Protein AF-A0A2K3PL67-F1 (afdb_monomer_lite)

Organism: Trifolium pratense (NCBI:txid57577)

Sequence (201 aa):
MATSLEGFASASLQSGDDPNEDMDPSTDSEDESLSQPNTSEQIKALLADTERVKLTKKLSEANQQNRFLKRQLYIKEDALLKFKSELAVMELEIQALARLAEEIAKSGIPNGSRKINGKYIHTHLVARLKAVHEQLTEQIKDVDVAQSKEVSVFWAGMAESVQVMGSFDGWSQGEHLSPEYTGSYTRFSTTLMLRPGRYNF

Structure (mmCIF, N/CA/C/O backbone):
data_AF-A0A2K3PL67-F1
#
_entry.id   AF-A0A2K3PL67-F1
#
loop_
_atom_site.group_PDB
_atom_site.id
_atom_site.type_symbol
_atom_site.label_atom_id
_atom_site.label_alt_id
_atom_site.label_comp_id
_atom_site.label_asym_id
_atom_site.label_entity_id
_atom_site.label_seq_id
_atom_site.pdbx_PDB_ins_code
_atom_site.Cartn_x
_atom_site.Cartn_y
_atom_site.Cartn_z
_atom_site.occupancy
_atom_site.B_iso_or_equiv
_atom_site.auth_seq_id
_atom_site.auth_comp_id
_atom_site.auth_asym_id
_atom_site.auth_atom_id
_atom_site.pdbx_PDB_model_num
ATOM 1 N N . MET A 1 1 ? 46.751 29.450 20.662 1.00 38.31 1 MET A N 1
ATOM 2 C CA . MET A 1 1 ? 47.145 28.809 19.391 1.00 38.31 1 MET A CA 1
ATOM 3 C C . MET A 1 1 ? 45.930 28.785 18.481 1.00 38.31 1 MET A C 1
ATOM 5 O O . MET A 1 1 ? 45.090 27.914 18.639 1.00 38.31 1 MET A O 1
ATOM 9 N N . ALA A 1 2 ? 45.796 29.785 17.615 1.00 35.12 2 ALA A N 1
ATOM 10 C CA . ALA A 1 2 ? 44.831 29.802 16.519 1.00 35.12 2 ALA A CA 1
ATOM 11 C C . ALA A 1 2 ? 45.312 30.849 15.505 1.00 35.12 2 ALA A C 1
ATOM 13 O O . ALA A 1 2 ? 45.248 32.043 15.773 1.00 35.12 2 ALA A O 1
ATOM 14 N N . THR A 1 3 ? 45.848 30.383 14.385 1.00 32.69 3 THR A N 1
ATOM 15 C CA . THR A 1 3 ? 46.088 31.152 13.155 1.00 32.69 3 THR A CA 1
ATOM 16 C C . THR A 1 3 ? 45.843 30.154 12.032 1.00 32.69 3 THR A C 1
ATOM 18 O O . THR A 1 3 ? 46.404 29.058 12.072 1.00 32.69 3 THR A O 1
ATOM 21 N N . SER A 1 4 ? 44.887 30.389 11.139 1.00 38.09 4 SER A N 1
ATOM 22 C CA . SER A 1 4 ? 45.128 30.923 9.787 1.00 38.09 4 SER A CA 1
ATOM 23 C C . SER A 1 4 ? 43.891 30.555 8.937 1.00 38.09 4 SER A C 1
ATOM 25 O O . SER A 1 4 ? 43.227 29.580 9.274 1.00 38.09 4 SER A O 1
ATOM 27 N N . LEU A 1 5 ? 43.501 31.194 7.833 1.00 38.41 5 LEU A N 1
ATOM 28 C CA . LEU A 1 5 ? 44.138 32.169 6.947 1.00 38.41 5 LEU A CA 1
ATOM 29 C C . LEU A 1 5 ? 43.001 32.765 6.076 1.00 38.41 5 LEU A C 1
ATOM 31 O O . LEU A 1 5 ? 42.258 32.005 5.457 1.00 38.41 5 LEU A O 1
ATOM 35 N N . GLU A 1 6 ? 42.872 34.090 6.010 1.00 35.16 6 GLU A N 1
ATOM 36 C CA . GLU A 1 6 ? 42.216 34.807 4.903 1.00 35.16 6 GLU A CA 1
ATOM 37 C C . GLU A 1 6 ? 43.307 35.386 3.989 1.00 35.16 6 GLU A C 1
ATOM 39 O O . GLU A 1 6 ? 44.383 35.740 4.468 1.00 35.16 6 GLU A O 1
ATOM 44 N N . GLY A 1 7 ? 42.987 35.571 2.703 1.00 33.28 7 GLY A N 1
ATOM 45 C CA . GLY A 1 7 ? 43.492 36.731 1.957 1.00 33.28 7 GLY A CA 1
ATOM 46 C C . GLY A 1 7 ? 44.562 36.498 0.886 1.00 33.28 7 GLY A C 1
ATOM 47 O O . GLY A 1 7 ? 45.744 36.673 1.133 1.00 33.28 7 GLY A O 1
ATOM 48 N N . PHE A 1 8 ? 44.087 36.165 -0.317 1.00 35.81 8 PHE A N 1
ATOM 49 C CA . PHE A 1 8 ? 44.409 36.723 -1.643 1.00 35.81 8 PHE A CA 1
ATOM 50 C C . PHE A 1 8 ? 45.807 37.264 -2.044 1.00 35.81 8 PHE A C 1
ATOM 52 O O . PHE A 1 8 ? 46.366 38.169 -1.437 1.00 35.81 8 PHE A O 1
ATOM 59 N N . ALA A 1 9 ? 46.127 36.874 -3.290 1.00 36.44 9 ALA A N 1
ATOM 60 C CA . ALA A 1 9 ? 46.707 37.649 -4.401 1.00 36.44 9 ALA A CA 1
ATOM 61 C C . ALA A 1 9 ? 48.229 37.641 -4.619 1.00 36.44 9 ALA A C 1
ATOM 63 O O . ALA A 1 9 ? 49.001 38.064 -3.766 1.00 36.44 9 ALA A O 1
ATOM 64 N N . SER A 1 10 ? 48.605 37.244 -5.848 1.00 34.59 10 SER A N 1
ATOM 65 C CA . SER A 1 10 ? 49.722 37.695 -6.719 1.00 34.59 10 SER A CA 1
ATOM 66 C C . SER A 1 10 ? 50.052 36.546 -7.696 1.00 34.59 10 SER A C 1
ATOM 68 O O . SER A 1 10 ? 49.967 35.393 -7.301 1.00 34.59 10 SER A O 1
ATOM 70 N N . ALA A 1 11 ? 50.422 36.703 -8.965 1.00 37.69 11 ALA A N 1
ATOM 71 C CA . ALA A 1 11 ? 50.709 37.860 -9.798 1.00 37.69 11 ALA A CA 1
ATOM 72 C C . ALA A 1 11 ? 50.605 37.433 -11.278 1.00 37.69 11 ALA A C 1
ATOM 74 O O . ALA A 1 11 ? 50.824 36.272 -11.622 1.00 37.69 11 ALA A O 1
ATOM 75 N N . SER A 1 12 ? 50.289 38.403 -12.134 1.00 41.22 12 SER A N 1
ATOM 76 C CA . SER A 1 12 ? 50.382 38.323 -13.591 1.00 41.22 12 SER A CA 1
ATOM 77 C C . SER A 1 12 ? 51.842 38.504 -14.026 1.00 41.22 12 SER A C 1
ATOM 79 O O . SER A 1 12 ? 52.498 39.424 -13.539 1.00 41.22 12 SER A O 1
ATOM 81 N N . LEU A 1 13 ? 52.335 37.675 -14.950 1.00 37.38 13 LEU A N 1
ATOM 82 C CA . LEU A 1 13 ? 53.559 37.931 -15.717 1.00 37.38 13 LEU A CA 1
ATOM 83 C C . LEU A 1 13 ? 53.319 37.540 -17.181 1.00 37.38 13 LEU A C 1
ATOM 85 O O . LEU A 1 13 ? 53.331 36.365 -17.536 1.00 37.38 13 LEU A O 1
ATOM 89 N N . GLN A 1 14 ? 53.082 38.556 -18.011 1.00 41.19 14 GLN A N 1
ATOM 90 C CA . GLN A 1 14 ? 53.253 38.512 -19.462 1.00 41.19 14 GLN A CA 1
ATOM 91 C C . GLN A 1 14 ? 54.711 38.861 -19.796 1.00 41.19 14 GLN A C 1
ATOM 93 O O . GLN A 1 14 ? 55.258 39.811 -19.240 1.00 41.19 14 GLN A O 1
ATOM 98 N N . SER A 1 15 ? 55.320 38.101 -20.704 1.00 37.22 15 SER A N 1
ATOM 99 C CA . SER A 1 15 ? 56.564 38.421 -21.421 1.00 37.22 15 SER A CA 1
ATOM 100 C C . SER A 1 15 ? 56.660 37.440 -22.602 1.00 37.22 15 SER A C 1
ATOM 102 O O . SER A 1 15 ? 56.574 36.239 -22.365 1.00 37.22 15 SER A O 1
ATOM 104 N N . GLY A 1 16 ? 56.758 37.832 -23.871 1.00 33.59 16 GLY A N 1
ATOM 105 C CA . GLY A 1 16 ? 56.822 39.162 -24.468 1.00 33.59 16 GLY A CA 1
ATOM 106 C C . GLY A 1 16 ? 56.599 39.097 -25.989 1.00 33.59 16 GLY A C 1
ATOM 107 O O . GLY A 1 16 ? 56.671 38.019 -26.576 1.00 33.59 16 GLY A O 1
ATOM 108 N N . ASP A 1 17 ? 56.322 40.260 -26.577 1.00 35.22 17 ASP A N 1
ATOM 109 C CA . ASP A 1 17 ? 56.647 40.610 -27.971 1.00 35.22 17 ASP A CA 1
ATOM 110 C C . ASP A 1 17 ? 58.121 41.080 -27.989 1.00 35.22 17 ASP A C 1
ATOM 112 O O . ASP A 1 17 ? 58.632 41.516 -26.953 1.00 35.22 17 ASP A O 1
ATOM 116 N N . ASP A 1 18 ? 58.914 40.975 -29.061 1.00 44.75 18 ASP A N 1
ATOM 117 C CA . ASP A 1 18 ? 58.776 41.706 -30.338 1.00 44.75 18 ASP A CA 1
ATOM 118 C C . ASP A 1 18 ? 59.902 41.241 -31.342 1.00 44.75 18 ASP A C 1
ATOM 120 O O . ASP A 1 18 ? 60.639 40.312 -30.996 1.00 44.75 18 ASP A O 1
ATOM 124 N N . PRO A 1 19 ? 60.112 41.811 -32.559 1.00 52.84 19 PRO A N 1
ATOM 125 C CA . PRO A 1 19 ? 59.867 41.141 -33.848 1.00 52.84 19 PRO A CA 1
ATOM 126 C C . PRO A 1 19 ? 61.082 41.161 -34.831 1.00 52.84 19 PRO A C 1
ATOM 128 O O . PRO A 1 19 ? 62.199 41.488 -34.433 1.00 52.84 19 PRO A O 1
ATOM 131 N N . ASN A 1 20 ? 60.808 40.881 -36.121 1.00 38.28 20 ASN A N 1
ATOM 132 C CA . ASN A 1 20 ? 61.596 41.079 -37.369 1.00 38.28 20 ASN A CA 1
ATOM 133 C C . ASN A 1 20 ? 62.131 39.783 -38.004 1.00 38.28 20 ASN A C 1
ATOM 135 O O . ASN A 1 20 ? 62.957 39.088 -37.424 1.00 38.28 20 ASN A O 1
ATOM 139 N N . GLU A 1 21 ? 61.501 39.296 -39.078 1.00 38.88 21 GLU A N 1
ATOM 140 C CA . GLU A 1 21 ? 61.546 39.741 -40.495 1.00 38.88 21 GLU A CA 1
ATOM 141 C C . GLU A 1 21 ? 62.642 38.988 -41.255 1.00 38.88 21 GLU A C 1
ATOM 143 O O . GLU A 1 21 ? 63.817 39.270 -41.080 1.00 38.88 21 GLU A O 1
ATOM 148 N N . ASP A 1 22 ? 62.222 38.064 -42.121 1.00 39.34 22 ASP A N 1
ATOM 149 C CA . ASP A 1 22 ? 62.834 37.864 -43.435 1.00 39.34 22 ASP A CA 1
ATOM 150 C C . ASP A 1 22 ? 61.748 37.338 -44.390 1.00 39.34 22 ASP A C 1
ATOM 152 O O . ASP A 1 22 ? 61.212 36.237 -44.247 1.00 39.34 22 ASP A O 1
ATOM 156 N N . MET A 1 23 ? 61.376 38.210 -45.326 1.00 43.72 23 MET A N 1
ATOM 157 C CA . MET A 1 23 ? 60.569 37.946 -46.514 1.00 43.72 23 MET A CA 1
ATOM 158 C C . MET A 1 23 ? 61.413 37.196 -47.551 1.00 43.72 23 MET A C 1
ATOM 160 O O . MET A 1 23 ? 62.505 37.654 -47.869 1.00 43.72 23 MET A O 1
ATOM 164 N N . ASP A 1 24 ? 60.860 36.158 -48.181 1.00 41.69 24 ASP A N 1
ATOM 165 C CA . ASP A 1 24 ? 60.797 36.151 -49.648 1.00 41.69 24 ASP A CA 1
ATOM 166 C C . ASP A 1 24 ? 59.656 35.239 -50.159 1.00 41.69 24 ASP A C 1
ATOM 168 O O . ASP A 1 24 ? 59.329 34.233 -49.520 1.00 41.69 24 ASP A O 1
ATOM 172 N N . PRO A 1 25 ? 59.001 35.604 -51.278 1.00 47.75 25 PRO A N 1
ATOM 173 C CA . PRO A 1 25 ? 57.687 35.130 -51.670 1.00 47.75 25 PRO A CA 1
ATOM 174 C C . PRO A 1 25 ? 57.773 33.951 -52.642 1.00 47.75 25 PRO A C 1
ATOM 176 O O . PRO A 1 25 ? 58.505 33.962 -53.628 1.00 47.75 25 PRO A O 1
ATOM 179 N N . SER A 1 26 ? 56.929 32.950 -52.434 1.00 44.06 26 SER A N 1
ATOM 180 C CA . SER A 1 26 ? 56.427 32.126 -53.536 1.00 44.06 26 SER A CA 1
ATOM 181 C C . SER A 1 26 ? 54.978 31.778 -53.241 1.00 44.06 26 SER A C 1
ATOM 183 O O . SER A 1 26 ? 54.651 30.902 -52.448 1.00 44.06 26 SER A O 1
ATOM 185 N N . THR A 1 27 ? 54.121 32.581 -53.854 1.00 43.62 27 THR A N 1
ATOM 186 C CA . THR A 1 27 ? 52.708 32.332 -54.094 1.00 43.62 27 THR A CA 1
ATOM 187 C C . THR A 1 27 ? 52.492 31.002 -54.823 1.00 43.62 27 THR A C 1
ATOM 189 O O . THR A 1 27 ? 53.328 30.572 -55.617 1.00 43.62 27 THR A O 1
ATOM 192 N N . ASP A 1 28 ? 51.312 30.436 -54.569 1.00 42.62 28 ASP A N 1
ATOM 193 C CA . ASP A 1 28 ? 50.651 29.303 -55.228 1.00 42.62 28 ASP A CA 1
ATOM 194 C C . ASP A 1 28 ? 51.086 27.886 -54.832 1.00 42.62 28 ASP A C 1
ATOM 196 O O . ASP A 1 28 ? 51.762 27.168 -55.565 1.00 42.62 28 ASP A O 1
ATOM 200 N N . SER A 1 29 ? 50.556 27.429 -53.695 1.00 41.97 29 SER A N 1
ATOM 201 C CA . SER A 1 29 ? 49.899 26.112 -53.593 1.00 41.97 29 SER A CA 1
ATOM 202 C C . SER A 1 29 ? 48.949 26.093 -52.390 1.00 41.97 29 SER A C 1
ATOM 204 O O . SER A 1 29 ? 49.030 25.243 -51.506 1.00 41.97 29 SER A O 1
ATOM 206 N N . GLU A 1 30 ? 48.050 27.075 -52.342 1.00 47.34 30 GLU A N 1
ATOM 207 C CA . GLU A 1 30 ? 46.762 26.887 -51.679 1.00 47.34 30 GLU A CA 1
ATOM 208 C C . GLU A 1 30 ? 45.847 26.160 -52.685 1.00 47.34 30 GLU A C 1
ATOM 210 O O . GLU A 1 30 ? 45.868 26.465 -53.874 1.00 47.34 30 GLU A O 1
ATOM 215 N N . ASP A 1 31 ? 45.075 25.185 -52.202 1.00 41.41 31 ASP A N 1
ATOM 216 C CA . ASP A 1 31 ? 43.954 24.530 -52.902 1.00 41.41 31 ASP A CA 1
ATOM 217 C C . ASP A 1 31 ? 44.207 23.395 -53.918 1.00 41.41 31 ASP A C 1
ATOM 219 O O . ASP A 1 31 ? 43.548 23.321 -54.952 1.00 41.41 31 ASP A O 1
ATOM 223 N N . GLU A 1 32 ? 45.006 22.377 -53.570 1.00 43.78 32 GLU A N 1
ATOM 224 C CA . GLU A 1 32 ? 44.933 21.072 -54.269 1.00 43.78 32 GLU A CA 1
ATOM 225 C C . GLU A 1 32 ? 44.723 19.866 -53.333 1.00 43.78 32 GLU A C 1
ATOM 227 O O . GLU A 1 32 ? 45.329 18.806 -53.470 1.00 43.78 32 GLU A O 1
ATOM 232 N N . SER A 1 33 ? 43.816 19.997 -52.357 1.00 42.12 33 SER A N 1
ATOM 233 C CA . SER A 1 33 ? 43.261 18.821 -51.653 1.00 42.12 33 SER A CA 1
ATOM 234 C C . SER A 1 33 ? 41.747 18.865 -51.431 1.00 42.12 33 SER A C 1
ATOM 236 O O . SER A 1 33 ? 41.202 18.091 -50.643 1.00 42.12 33 SER A O 1
ATOM 238 N N . LEU A 1 34 ? 41.027 19.728 -52.152 1.00 48.38 34 LEU A N 1
ATOM 239 C CA . LEU A 1 34 ? 39.571 19.695 -52.135 1.00 48.38 34 LEU A CA 1
ATOM 240 C C . LEU A 1 34 ? 39.042 18.751 -53.224 1.00 48.38 34 LEU A C 1
ATOM 242 O O . LEU A 1 34 ? 39.008 19.079 -54.405 1.00 48.38 34 LEU A O 1
ATOM 246 N N . SER A 1 35 ? 38.484 17.632 -52.751 1.00 57.44 35 SER A N 1
ATOM 247 C CA . SER A 1 35 ? 37.393 16.869 -53.385 1.00 57.44 35 SER A CA 1
ATOM 248 C C . SER A 1 35 ? 37.773 15.694 -54.300 1.00 57.44 35 SER A C 1
ATOM 250 O O . SER A 1 35 ? 37.281 15.595 -55.424 1.00 57.44 35 SER A O 1
ATOM 252 N N . GLN A 1 36 ? 38.517 14.698 -53.799 1.00 57.31 36 GLN A N 1
ATOM 253 C CA . GLN A 1 36 ? 38.234 13.338 -54.283 1.00 57.31 36 GLN A CA 1
ATOM 254 C C . GLN A 1 36 ? 36.801 12.978 -53.851 1.00 57.31 36 GLN A C 1
ATOM 256 O O . GLN A 1 36 ? 36.477 13.127 -52.670 1.00 57.31 36 GLN A O 1
ATOM 261 N N . PRO A 1 37 ? 35.913 12.542 -54.764 1.00 59.62 37 PRO A N 1
ATOM 262 C CA . PRO A 1 37 ? 34.582 12.105 -54.374 1.00 59.62 37 PRO A CA 1
ATOM 263 C C . PRO A 1 37 ? 34.739 10.919 -53.424 1.00 59.62 37 PRO A C 1
ATOM 265 O O . PRO A 1 37 ? 35.324 9.902 -53.803 1.00 59.62 37 PRO A O 1
ATOM 268 N N . ASN A 1 38 ? 34.246 11.071 -52.190 1.00 64.31 38 ASN A N 1
ATOM 269 C CA . ASN A 1 38 ? 34.249 10.004 -51.192 1.00 64.31 38 ASN A CA 1
ATOM 270 C C . ASN A 1 38 ? 33.790 8.706 -51.858 1.00 64.31 38 ASN A C 1
ATOM 272 O O . ASN A 1 38 ? 32.728 8.666 -52.494 1.00 64.31 38 ASN A O 1
ATOM 276 N N . THR A 1 39 ? 34.590 7.648 -51.738 1.00 82.94 39 THR A N 1
ATOM 277 C CA . THR A 1 39 ? 34.221 6.361 -52.326 1.00 82.94 39 THR A CA 1
ATOM 278 C C . THR A 1 39 ? 32.896 5.899 -51.712 1.00 82.94 39 THR A C 1
ATOM 280 O O . THR A 1 39 ? 32.579 6.213 -50.562 1.00 82.94 39 THR A O 1
ATOM 283 N N . SER A 1 40 ? 32.079 5.155 -52.465 1.00 84.38 40 SER A N 1
ATOM 284 C CA . SER A 1 40 ? 30.765 4.685 -51.982 1.00 84.38 40 SER A CA 1
ATOM 285 C C . SER A 1 40 ? 30.852 3.985 -50.614 1.00 84.38 40 SER A C 1
ATOM 287 O O . SER A 1 40 ? 29.937 4.091 -49.797 1.00 84.38 40 SER A O 1
ATOM 289 N N . GLU A 1 41 ? 31.974 3.317 -50.339 1.00 86.44 41 GLU A N 1
ATOM 290 C CA . GLU A 1 41 ? 32.280 2.674 -49.060 1.00 86.44 41 GLU A CA 1
ATOM 291 C C . GLU A 1 41 ? 32.481 3.678 -47.915 1.00 86.44 41 GLU A C 1
ATOM 293 O O . GLU A 1 41 ? 31.910 3.483 -46.842 1.00 86.44 41 GLU A O 1
ATOM 298 N N . GLN A 1 42 ? 33.198 4.785 -48.141 1.00 88.06 42 GLN A N 1
ATOM 299 C CA . GLN A 1 42 ? 33.362 5.858 -47.151 1.00 88.06 42 GLN A CA 1
ATOM 300 C C . GLN A 1 42 ? 32.024 6.526 -46.812 1.00 88.06 42 GLN A C 1
ATOM 302 O O . GLN A 1 42 ? 31.736 6.779 -45.643 1.00 88.06 42 GLN A O 1
ATOM 307 N N . ILE A 1 43 ? 31.159 6.753 -47.808 1.00 85.94 43 ILE A N 1
ATOM 308 C CA . ILE A 1 43 ? 29.821 7.328 -47.578 1.00 85.94 43 ILE A CA 1
ATOM 309 C C . ILE A 1 43 ? 28.958 6.378 -46.735 1.00 85.94 43 ILE A C 1
A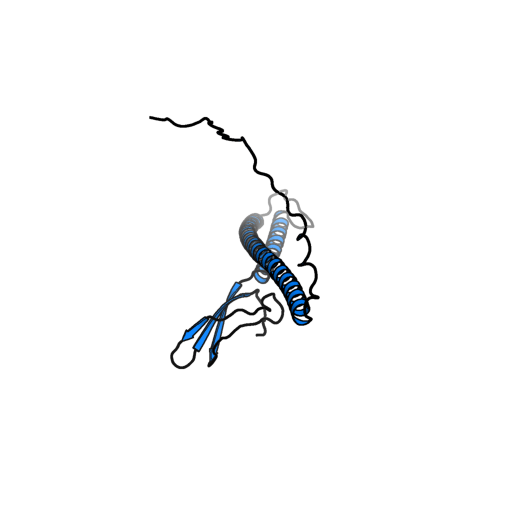TOM 311 O O . ILE A 1 43 ? 28.303 6.812 -45.786 1.00 85.94 43 ILE A O 1
ATOM 315 N N . LYS A 1 44 ? 28.976 5.072 -47.037 1.00 89.69 44 LYS A N 1
ATOM 316 C CA . LYS A 1 44 ? 28.264 4.058 -46.240 1.00 89.69 44 LYS A CA 1
ATOM 317 C C . LYS A 1 44 ? 28.790 3.984 -44.805 1.00 89.69 44 LYS A C 1
ATOM 319 O O . LYS A 1 44 ? 27.984 3.866 -43.885 1.00 89.69 44 LYS A O 1
ATOM 324 N N . ALA A 1 45 ? 30.104 4.090 -44.610 1.00 90.81 45 ALA A N 1
ATOM 325 C CA . ALA A 1 45 ? 30.709 4.123 -43.281 1.00 90.81 45 ALA A CA 1
ATOM 326 C C . ALA A 1 45 ? 30.239 5.345 -42.471 1.00 90.81 45 ALA A C 1
ATOM 328 O O . ALA A 1 45 ? 29.761 5.179 -41.351 1.00 90.81 45 ALA A O 1
ATOM 329 N N . LEU A 1 46 ? 30.253 6.546 -43.062 1.00 89.56 46 LEU A N 1
ATOM 330 C CA . LEU A 1 46 ? 29.781 7.773 -42.403 1.00 89.56 46 LEU A CA 1
ATOM 331 C C . LEU A 1 46 ? 28.288 7.719 -42.035 1.00 89.56 46 LEU A C 1
ATOM 333 O O . LEU A 1 46 ? 27.887 8.196 -40.969 1.00 89.56 46 LEU A O 1
ATOM 337 N N . LEU A 1 47 ? 27.452 7.121 -42.891 1.00 90.81 47 LEU A N 1
ATOM 338 C CA . LEU A 1 47 ? 26.034 6.898 -42.591 1.00 90.81 47 LEU A CA 1
ATOM 339 C C . LEU A 1 47 ? 25.856 5.925 -41.420 1.00 90.81 47 LEU A C 1
ATOM 341 O O . LEU A 1 47 ? 25.122 6.238 -40.481 1.00 90.81 47 LEU A O 1
ATOM 345 N N . ALA A 1 48 ? 26.570 4.797 -41.434 1.00 92.88 48 ALA A N 1
ATOM 346 C CA . ALA A 1 48 ? 26.540 3.825 -40.345 1.00 92.88 48 ALA A CA 1
ATOM 347 C C . ALA A 1 48 ? 27.023 4.438 -39.021 1.00 92.88 48 ALA A C 1
ATOM 349 O O . ALA A 1 48 ? 26.423 4.196 -37.974 1.00 92.88 48 ALA A O 1
ATOM 350 N N . ASP A 1 49 ? 28.056 5.280 -39.050 1.00 93.81 49 ASP A N 1
ATOM 351 C CA . ASP A 1 49 ? 28.546 5.975 -37.858 1.00 93.81 49 ASP A CA 1
ATOM 352 C C . ASP A 1 49 ? 27.541 7.012 -37.349 1.00 93.81 49 ASP A C 1
ATOM 354 O O . ASP A 1 49 ? 27.285 7.092 -36.146 1.00 93.81 49 ASP A O 1
ATOM 358 N N . THR A 1 50 ? 26.871 7.734 -38.250 1.00 93.25 50 THR A N 1
ATOM 359 C CA . THR A 1 50 ? 25.782 8.651 -37.881 1.00 93.25 50 THR A CA 1
ATOM 360 C C . THR A 1 50 ? 24.622 7.904 -37.212 1.00 93.25 50 THR A C 1
ATOM 362 O O . THR A 1 50 ? 24.058 8.372 -36.217 1.00 93.25 50 THR A O 1
ATOM 365 N N . GLU A 1 51 ? 24.253 6.733 -37.731 1.00 94.75 51 GLU A N 1
ATOM 366 C CA . GLU A 1 51 ? 23.231 5.872 -37.132 1.00 94.75 51 GLU A CA 1
ATOM 367 C C . GLU A 1 51 ? 23.671 5.320 -35.774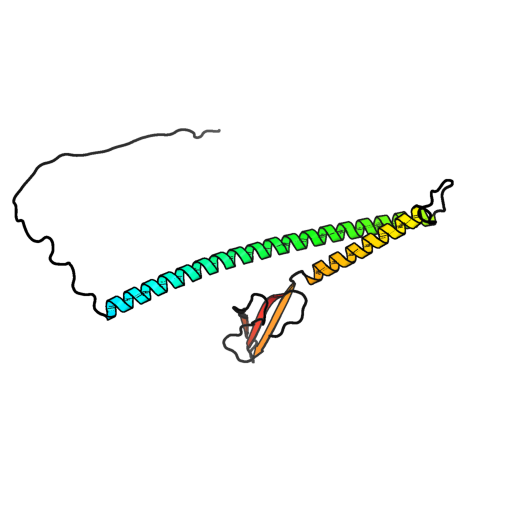 1.00 94.75 51 GLU A C 1
ATOM 369 O O . GLU A 1 51 ? 22.908 5.410 -34.808 1.00 94.75 51 GLU A O 1
ATOM 374 N N . ARG A 1 52 ? 24.914 4.839 -35.655 1.00 94.81 52 ARG A N 1
ATOM 375 C CA . ARG A 1 52 ? 25.495 4.387 -34.381 1.00 94.81 52 ARG A CA 1
ATOM 376 C C . ARG A 1 52 ? 25.458 5.487 -33.329 1.00 94.81 52 ARG A C 1
ATOM 378 O O . ARG A 1 52 ? 24.998 5.233 -32.222 1.00 94.81 52 ARG A O 1
ATOM 385 N N . VAL A 1 53 ? 25.861 6.714 -33.661 1.00 95.25 53 VAL A N 1
ATOM 386 C CA . VAL A 1 53 ? 25.819 7.852 -32.726 1.00 95.25 53 VAL A CA 1
ATOM 387 C C . VAL A 1 53 ? 24.387 8.133 -32.261 1.00 95.25 53 VAL A C 1
ATOM 389 O O . VAL A 1 53 ? 24.154 8.320 -31.064 1.00 95.25 53 VAL A O 1
ATOM 392 N N . LYS A 1 54 ? 23.405 8.108 -33.173 1.00 95.06 54 LYS A N 1
ATOM 393 C CA . LYS A 1 54 ? 21.983 8.272 -32.819 1.00 95.06 54 LYS A CA 1
ATOM 394 C C . LYS A 1 54 ? 21.499 7.169 -31.877 1.00 95.06 54 LYS A C 1
ATOM 396 O O . LYS A 1 54 ? 20.798 7.467 -30.911 1.00 95.06 54 LYS A O 1
ATOM 401 N N . LEU A 1 55 ? 21.856 5.914 -32.146 1.00 94.38 55 LEU A N 1
ATOM 402 C CA . LEU A 1 55 ? 21.483 4.777 -31.302 1.00 94.38 55 LEU A CA 1
ATOM 403 C C . LEU A 1 55 ? 22.146 4.858 -29.926 1.00 94.38 55 LEU A C 1
ATOM 405 O O . LEU A 1 55 ? 21.457 4.705 -28.921 1.00 94.38 55 LEU A O 1
ATOM 409 N N . THR A 1 56 ? 23.435 5.186 -29.863 1.00 93.44 56 THR A N 1
ATOM 410 C CA . THR A 1 56 ? 24.165 5.381 -28.603 1.00 93.44 56 THR A CA 1
ATOM 411 C C . THR A 1 56 ? 23.547 6.497 -27.768 1.00 93.44 56 THR A C 1
ATOM 413 O O . THR A 1 56 ? 23.382 6.336 -26.560 1.00 93.44 56 THR A O 1
ATOM 416 N N . LYS A 1 57 ? 23.134 7.602 -28.403 1.00 95.62 57 LYS A N 1
ATOM 417 C CA . LYS A 1 57 ? 22.426 8.695 -27.725 1.00 95.62 57 LYS A CA 1
ATOM 418 C C . LYS A 1 57 ? 21.068 8.247 -27.175 1.00 95.62 57 LYS A C 1
ATOM 420 O O . LYS A 1 57 ? 20.767 8.497 -26.015 1.00 95.62 57 LYS A O 1
ATOM 425 N N . LYS A 1 58 ? 20.264 7.534 -27.968 1.00 95.88 58 LYS A N 1
ATOM 426 C CA . LYS A 1 58 ? 18.978 6.993 -27.490 1.00 95.88 58 LYS A CA 1
ATOM 427 C C . LYS A 1 58 ? 19.167 5.999 -26.344 1.00 95.88 58 LYS A C 1
ATOM 429 O O . LYS A 1 58 ? 18.394 6.007 -25.391 1.00 95.88 58 LYS A O 1
ATOM 434 N N . LEU A 1 59 ? 20.196 5.159 -26.422 1.00 93.50 59 LEU A N 1
ATOM 435 C CA . LEU A 1 59 ? 20.526 4.193 -25.381 1.00 93.50 59 LEU A CA 1
ATOM 436 C C . LEU A 1 59 ? 20.950 4.893 -24.084 1.00 93.50 59 LEU A C 1
ATOM 438 O O . LEU A 1 59 ? 20.510 4.496 -23.007 1.00 93.50 59 LEU A O 1
ATOM 442 N N . SER A 1 60 ? 21.771 5.944 -24.167 1.00 92.06 60 SER A N 1
ATOM 443 C CA . SER A 1 60 ? 22.193 6.701 -22.985 1.00 92.06 60 SER A CA 1
ATOM 444 C C . SER A 1 60 ? 21.029 7.461 -22.343 1.00 92.06 60 SER A C 1
ATOM 446 O O . SER A 1 60 ? 20.878 7.403 -21.121 1.00 92.06 60 SER A O 1
ATOM 448 N N . GLU A 1 61 ? 20.158 8.079 -23.144 1.00 95.25 61 GLU A N 1
ATOM 449 C CA . GLU A 1 61 ? 18.927 8.731 -22.679 1.00 95.25 61 GLU A CA 1
ATOM 450 C C . GLU A 1 61 ? 17.987 7.729 -21.988 1.00 95.25 61 GLU A C 1
ATOM 452 O O . GLU A 1 61 ? 17.551 7.964 -20.858 1.00 95.25 61 GLU A O 1
ATOM 457 N N . ALA A 1 62 ? 17.736 6.572 -22.610 1.00 92.00 62 ALA A N 1
ATOM 458 C CA . ALA A 1 62 ? 16.913 5.512 -22.027 1.00 92.00 62 ALA A CA 1
ATOM 459 C C . ALA A 1 62 ? 17.515 4.966 -20.719 1.00 92.00 62 ALA A C 1
ATOM 461 O O . ALA A 1 62 ? 16.802 4.769 -19.734 1.00 92.00 62 ALA A O 1
ATOM 462 N N . ASN A 1 63 ? 18.835 4.776 -20.658 1.00 90.44 63 ASN A N 1
ATOM 463 C CA . ASN A 1 63 ? 19.521 4.330 -19.444 1.00 90.44 63 ASN A CA 1
ATOM 464 C C . ASN A 1 63 ? 19.453 5.370 -18.317 1.00 90.44 63 ASN A C 1
ATOM 466 O O . ASN A 1 63 ? 19.260 5.007 -17.151 1.00 90.44 63 ASN A O 1
ATOM 470 N N . GLN A 1 64 ? 19.566 6.661 -18.642 1.00 92.94 64 GLN A N 1
ATOM 471 C CA . GLN A 1 64 ? 19.397 7.742 -17.672 1.00 92.94 64 GLN A CA 1
ATOM 472 C C . GLN A 1 64 ? 17.970 7.762 -17.111 1.00 92.94 64 GLN A C 1
ATOM 474 O O . GLN A 1 64 ? 17.797 7.845 -15.890 1.00 92.94 64 GLN A O 1
ATOM 479 N N . GLN A 1 65 ? 16.963 7.634 -17.979 1.00 92.44 65 GLN A N 1
ATOM 480 C CA . GLN A 1 65 ? 15.559 7.544 -17.574 1.00 92.44 65 GLN A CA 1
ATOM 481 C C . GLN A 1 65 ? 15.307 6.313 -16.698 1.00 92.44 65 GLN A C 1
ATOM 483 O O . GLN A 1 65 ? 14.740 6.449 -15.616 1.00 92.44 65 GLN A O 1
ATOM 488 N N . ASN A 1 66 ? 15.811 5.138 -17.082 1.00 88.00 66 ASN A N 1
ATOM 489 C CA . ASN A 1 66 ? 15.713 3.920 -16.274 1.00 88.00 66 ASN A CA 1
ATOM 490 C C . ASN A 1 66 ? 16.324 4.106 -14.882 1.00 88.00 66 ASN A C 1
ATOM 492 O O . ASN A 1 66 ? 15.716 3.739 -13.877 1.00 88.00 66 ASN A O 1
ATOM 496 N N . ARG A 1 67 ? 17.510 4.720 -14.792 1.00 89.31 67 ARG A N 1
ATOM 497 C CA . ARG A 1 67 ? 18.153 4.996 -13.500 1.00 89.31 67 ARG A CA 1
ATOM 498 C C . ARG A 1 67 ? 17.326 5.959 -12.649 1.00 89.31 67 ARG A C 1
ATOM 500 O O . ARG A 1 67 ? 17.239 5.774 -11.436 1.00 89.31 67 ARG A O 1
ATOM 507 N N . PHE A 1 68 ? 16.733 6.978 -13.264 1.00 92.88 68 PHE A N 1
ATOM 508 C CA . PHE A 1 68 ? 15.852 7.915 -12.574 1.00 92.88 68 PHE A CA 1
ATOM 509 C C . PHE A 1 68 ? 14.586 7.223 -12.053 1.00 92.88 68 PHE A C 1
ATOM 511 O O . PHE A 1 68 ? 14.274 7.352 -10.870 1.00 92.88 68 PHE A O 1
ATOM 518 N N . LEU A 1 69 ? 13.905 6.440 -12.892 1.00 91.06 69 LEU A N 1
ATOM 519 C CA . LEU A 1 69 ? 12.689 5.714 -12.520 1.00 91.06 69 LEU A CA 1
ATOM 520 C C . LEU A 1 69 ? 12.948 4.690 -11.411 1.00 91.06 69 LEU A C 1
ATOM 522 O O . LEU A 1 69 ? 12.184 4.642 -10.452 1.00 91.06 69 LEU A O 1
ATOM 526 N N . LYS A 1 70 ? 14.061 3.946 -11.469 1.00 87.38 70 LYS A N 1
ATOM 527 C CA . LYS A 1 70 ? 14.463 3.019 -10.395 1.00 87.38 70 LYS A CA 1
ATOM 528 C C . LYS A 1 70 ? 14.641 3.732 -9.051 1.00 87.38 70 LYS A C 1
ATOM 530 O O . LYS A 1 70 ? 14.176 3.242 -8.027 1.00 87.38 70 LYS A O 1
ATOM 535 N N . ARG A 1 71 ? 15.268 4.915 -9.047 1.00 91.25 71 ARG A N 1
ATOM 536 C CA . ARG A 1 71 ? 15.401 5.732 -7.827 1.00 91.25 71 ARG A CA 1
ATOM 537 C C . ARG A 1 71 ? 14.048 6.226 -7.323 1.00 91.25 71 ARG A C 1
ATOM 539 O O . ARG A 1 71 ? 13.800 6.168 -6.126 1.00 91.25 71 ARG A O 1
ATOM 546 N N . GLN A 1 72 ? 13.183 6.704 -8.219 1.00 92.88 72 GLN A N 1
ATOM 547 C CA . GLN A 1 72 ? 11.836 7.147 -7.853 1.00 92.88 72 GLN A CA 1
ATOM 548 C C . GLN A 1 72 ? 11.019 6.007 -7.244 1.00 92.88 72 GLN A C 1
ATOM 550 O O . GLN A 1 72 ? 10.375 6.217 -6.223 1.00 92.88 72 GLN A O 1
ATOM 555 N N . LEU A 1 73 ? 11.092 4.803 -7.816 1.00 88.88 73 LEU A N 1
ATOM 556 C CA . LEU A 1 73 ? 10.427 3.617 -7.281 1.00 88.88 73 LEU A CA 1
ATOM 557 C C . LEU A 1 73 ? 10.879 3.341 -5.844 1.00 88.88 73 LEU A C 1
ATOM 559 O O . LEU A 1 73 ? 10.031 3.233 -4.967 1.00 88.88 73 LEU A O 1
ATOM 563 N N . TYR A 1 74 ? 12.190 3.334 -5.585 1.00 89.44 74 TYR A N 1
ATOM 564 C CA . TYR A 1 74 ? 12.723 3.114 -4.237 1.00 89.44 74 TYR A CA 1
ATOM 565 C C . TYR A 1 74 ? 12.223 4.159 -3.226 1.00 89.44 74 TYR A C 1
ATOM 567 O O . TYR A 1 74 ? 11.773 3.810 -2.140 1.00 89.44 74 TYR A O 1
ATOM 575 N N . ILE A 1 75 ? 12.236 5.443 -3.601 1.00 93.69 75 ILE A N 1
ATOM 576 C CA . ILE A 1 75 ? 11.734 6.532 -2.745 1.00 93.69 75 ILE A CA 1
ATOM 577 C C . ILE A 1 75 ? 10.239 6.351 -2.444 1.00 93.69 75 ILE A C 1
ATOM 579 O O . ILE A 1 75 ? 9.790 6.606 -1.328 1.00 93.69 75 ILE A O 1
ATOM 583 N N . LYS A 1 76 ? 9.449 5.941 -3.443 1.00 92.38 76 LYS A N 1
ATOM 584 C CA . LYS A 1 76 ? 8.008 5.722 -3.277 1.00 92.38 76 LYS A CA 1
ATOM 585 C C . LYS A 1 76 ? 7.709 4.500 -2.413 1.00 92.38 76 LYS A C 1
ATOM 587 O O . LYS A 1 76 ? 6.782 4.570 -1.613 1.00 92.38 76 LYS A O 1
ATOM 592 N N . GLU A 1 77 ? 8.494 3.436 -2.540 1.00 90.62 77 GLU A N 1
ATOM 593 C CA . GLU A 1 77 ? 8.350 2.228 -1.726 1.00 90.62 77 GLU A CA 1
ATOM 594 C C . GLU A 1 77 ? 8.687 2.498 -0.251 1.00 90.62 77 GLU A C 1
ATOM 596 O O . GLU A 1 77 ? 7.929 2.112 0.636 1.00 90.62 77 GLU A O 1
ATOM 601 N N . ASP A 1 78 ? 9.765 3.241 0.017 1.00 92.75 78 ASP A N 1
ATOM 602 C CA . ASP A 1 78 ? 10.132 3.664 1.376 1.00 92.75 78 ASP A CA 1
ATOM 603 C C . ASP A 1 78 ? 9.057 4.567 2.005 1.00 92.75 78 ASP A C 1
ATOM 605 O O . ASP A 1 78 ? 8.636 4.366 3.146 1.00 92.75 78 ASP A O 1
ATOM 609 N N . ALA A 1 79 ? 8.525 5.518 1.230 1.00 94.56 79 ALA A N 1
ATOM 610 C CA . ALA A 1 79 ? 7.414 6.348 1.683 1.00 94.56 79 ALA A CA 1
ATOM 611 C C . ALA A 1 79 ? 6.167 5.505 2.008 1.00 94.56 79 ALA A C 1
ATOM 613 O O . ALA A 1 79 ? 5.539 5.727 3.040 1.00 94.56 79 ALA A O 1
ATOM 614 N N . LEU A 1 80 ? 5.825 4.518 1.171 1.00 93.19 80 LEU A N 1
ATOM 615 C CA . LEU A 1 80 ? 4.705 3.597 1.402 1.00 93.19 80 LEU A CA 1
ATOM 616 C C . LEU A 1 80 ? 4.898 2.799 2.699 1.00 93.19 80 LEU A C 1
ATOM 618 O O . LEU A 1 80 ? 3.970 2.719 3.505 1.00 93.19 80 LEU A O 1
ATOM 622 N N . LEU A 1 81 ? 6.100 2.270 2.938 1.00 92.31 81 LEU A N 1
ATOM 623 C CA . LEU A 1 81 ? 6.450 1.577 4.182 1.00 92.31 81 LEU A CA 1
ATOM 624 C C . LEU A 1 81 ? 6.256 2.461 5.416 1.00 92.31 81 LEU A C 1
ATOM 626 O O . LEU A 1 81 ? 5.709 2.010 6.426 1.00 92.31 81 LEU A O 1
ATOM 630 N N . LYS A 1 82 ? 6.674 3.723 5.324 1.00 95.25 82 LYS A N 1
ATOM 631 C CA . LYS A 1 82 ? 6.515 4.696 6.402 1.00 95.25 82 LYS A CA 1
ATOM 632 C C . LYS A 1 82 ? 5.044 5.039 6.653 1.00 95.25 82 LYS A C 1
ATOM 634 O O . LYS A 1 82 ? 4.602 5.023 7.796 1.00 95.25 82 LYS A O 1
ATOM 639 N N . PHE A 1 83 ? 4.258 5.253 5.599 1.00 94.31 83 PHE A N 1
ATOM 640 C CA . PHE A 1 83 ? 2.816 5.469 5.743 1.00 94.31 83 PHE A CA 1
ATOM 641 C C . PHE A 1 83 ? 2.116 4.259 6.367 1.00 94.31 83 PHE A C 1
ATOM 643 O O . PHE A 1 83 ? 1.249 4.424 7.220 1.00 94.31 83 PHE A O 1
ATOM 650 N N . LYS A 1 84 ? 2.510 3.037 5.997 1.00 95.06 84 LYS A N 1
ATOM 651 C CA . LYS A 1 84 ? 1.963 1.811 6.588 1.00 95.06 84 LYS A CA 1
ATOM 652 C C . LYS A 1 84 ? 2.219 1.732 8.093 1.00 95.06 84 LYS A C 1
ATOM 654 O O . LYS A 1 84 ? 1.316 1.361 8.839 1.00 95.06 84 LYS A O 1
ATOM 659 N N . SER A 1 85 ? 3.433 2.056 8.541 1.00 95.44 85 SER A N 1
ATOM 660 C CA . SER A 1 85 ? 3.763 2.018 9.969 1.00 95.44 85 SER A CA 1
ATOM 661 C C . SER A 1 85 ? 3.017 3.101 10.751 1.00 95.44 85 SER A C 1
ATOM 663 O O . SER A 1 85 ? 2.492 2.812 11.823 1.00 95.44 85 SER A O 1
ATOM 665 N N . GLU A 1 86 ? 2.878 4.304 10.189 1.00 96.06 86 GLU A N 1
ATOM 666 C CA . GLU A 1 86 ? 2.063 5.382 10.765 1.00 96.06 86 GLU A CA 1
ATOM 667 C C . GLU A 1 86 ? 0.575 4.984 10.865 1.00 96.06 86 GLU A C 1
ATOM 669 O O . GLU A 1 86 ? -0.042 5.175 11.916 1.00 96.06 86 GLU A O 1
ATOM 674 N N . LEU A 1 87 ? 0.009 4.354 9.826 1.00 96.06 87 LEU A N 1
ATOM 675 C CA . LEU A 1 87 ? -1.361 3.819 9.854 1.00 96.06 87 LEU A CA 1
ATOM 676 C C . LEU A 1 87 ? -1.527 2.716 10.908 1.00 96.06 87 LEU A C 1
ATOM 678 O O . LEU A 1 87 ? -2.538 2.690 11.604 1.00 96.06 87 LEU A O 1
ATOM 682 N N . ALA A 1 88 ? -0.539 1.832 11.066 1.00 95.62 88 ALA A N 1
ATOM 683 C CA . ALA A 1 88 ? -0.576 0.779 12.080 1.00 95.62 88 ALA A CA 1
ATOM 684 C C . ALA A 1 88 ? -0.552 1.342 13.512 1.00 95.62 88 ALA A C 1
ATOM 686 O O . ALA A 1 88 ? -1.270 0.848 14.378 1.00 95.62 88 ALA A O 1
ATOM 687 N N . VAL A 1 89 ? 0.222 2.403 13.771 1.00 97.25 89 VAL A N 1
ATOM 688 C CA . VAL A 1 89 ? 0.201 3.094 15.074 1.00 97.25 89 VAL A CA 1
ATOM 689 C C . VAL A 1 89 ? -1.175 3.709 15.337 1.00 97.25 89 VAL A C 1
ATOM 691 O O . VAL A 1 89 ? -1.739 3.516 16.414 1.00 97.25 89 VAL A O 1
ATOM 694 N N . MET A 1 90 ? -1.750 4.387 14.340 1.00 96.56 90 MET A N 1
ATOM 695 C CA . MET A 1 90 ? -3.087 4.976 14.448 1.00 96.56 90 MET A CA 1
ATOM 696 C C . MET A 1 90 ? -4.174 3.915 14.693 1.00 96.56 90 MET A C 1
ATOM 698 O O . MET A 1 90 ? -5.122 4.165 15.438 1.00 96.56 90 MET A O 1
ATOM 702 N N . GLU A 1 91 ? -4.036 2.719 14.114 1.00 96.88 91 GLU A N 1
ATOM 703 C CA . GLU A 1 91 ? -4.964 1.599 14.318 1.00 96.88 91 GLU A CA 1
ATOM 704 C C . GLU A 1 91 ? -4.981 1.145 15.774 1.00 96.88 91 GLU A C 1
ATOM 706 O O . GLU A 1 91 ? -6.058 1.068 16.376 1.00 96.88 91 GLU A O 1
ATOM 711 N N . LEU A 1 92 ? -3.800 0.982 16.372 1.00 96.88 92 LEU A N 1
ATOM 712 C CA . LEU A 1 92 ? -3.661 0.609 17.776 1.00 96.88 92 LEU A CA 1
ATOM 713 C C . LEU A 1 92 ? -4.225 1.683 18.714 1.00 96.88 92 LEU A C 1
ATOM 715 O O . LEU A 1 92 ? -4.899 1.356 19.697 1.00 96.88 92 LEU A O 1
ATOM 719 N N . GLU A 1 93 ? -3.998 2.964 18.414 1.00 97.25 93 GLU A N 1
ATOM 720 C CA . GLU A 1 93 ? -4.561 4.074 19.191 1.00 97.25 93 GLU A CA 1
ATOM 721 C C . GLU A 1 93 ? -6.094 4.093 19.124 1.00 97.25 93 GLU A C 1
ATOM 723 O O . GLU A 1 93 ? -6.763 4.178 20.159 1.00 97.25 93 GLU A O 1
ATOM 728 N N . ILE A 1 94 ? -6.678 3.943 17.931 1.00 97.31 94 ILE A N 1
ATOM 729 C CA . ILE A 1 94 ? -8.137 3.877 17.757 1.00 97.31 94 ILE A CA 1
ATOM 730 C C . ILE A 1 94 ? -8.708 2.644 18.461 1.00 97.31 94 ILE A C 1
ATOM 732 O O . ILE A 1 94 ? -9.772 2.729 19.083 1.00 97.31 94 ILE A O 1
ATOM 736 N N . GLN A 1 95 ? -8.001 1.513 18.426 1.00 97.12 95 GLN A N 1
ATOM 737 C CA . GLN A 1 95 ? -8.389 0.308 19.151 1.00 97.12 95 GLN A CA 1
ATOM 738 C C . GLN A 1 95 ? -8.412 0.543 20.668 1.00 97.12 95 GLN A C 1
ATOM 740 O O . GLN A 1 95 ? -9.372 0.152 21.341 1.00 97.12 95 GLN A O 1
ATOM 745 N N . ALA A 1 96 ? -7.392 1.208 21.215 1.00 97.25 96 ALA A N 1
ATOM 746 C CA . ALA A 1 96 ? -7.330 1.562 22.630 1.00 97.25 96 ALA A CA 1
ATOM 747 C C . ALA A 1 96 ? -8.469 2.519 23.025 1.00 97.25 96 ALA A C 1
ATOM 749 O O . ALA A 1 96 ? -9.163 2.277 24.017 1.00 97.25 96 ALA A O 1
ATOM 750 N N . LEU A 1 97 ? -8.733 3.548 22.211 1.00 96.62 97 LEU A N 1
ATOM 751 C CA . LEU A 1 97 ? -9.852 4.474 22.416 1.00 96.62 97 LEU A CA 1
ATOM 752 C C . LEU A 1 97 ? -11.207 3.760 22.358 1.00 96.62 97 LEU A C 1
ATOM 754 O O . LEU A 1 97 ? -12.093 4.057 23.161 1.00 96.62 97 LEU A O 1
ATOM 758 N N . ALA A 1 98 ? -11.379 2.802 21.444 1.00 95.88 98 ALA A N 1
ATOM 759 C CA . ALA A 1 98 ? -12.600 2.010 21.347 1.00 95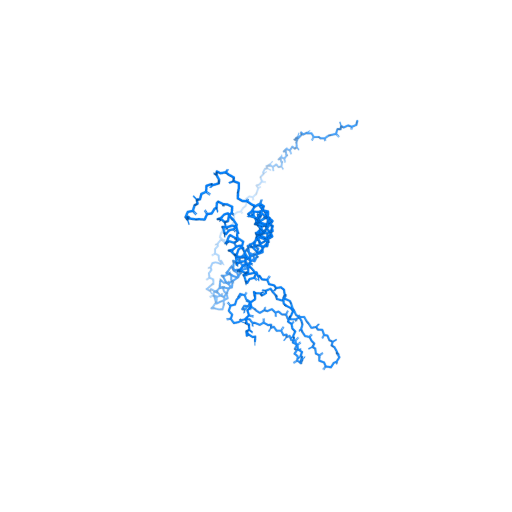.88 98 ALA A CA 1
ATOM 760 C C . ALA A 1 98 ? -12.830 1.173 22.615 1.00 95.88 98 ALA A C 1
ATOM 762 O O . ALA A 1 98 ? -13.953 1.141 23.120 1.00 95.88 98 ALA A O 1
ATOM 763 N N . ARG A 1 99 ? -11.776 0.548 23.162 1.00 95.50 99 ARG A N 1
ATOM 764 C CA . ARG A 1 99 ? -11.846 -0.210 24.427 1.00 95.50 99 ARG A CA 1
ATOM 765 C C . ARG A 1 99 ? -12.210 0.689 25.608 1.00 95.50 99 ARG A C 1
ATOM 767 O O . ARG A 1 99 ? -13.124 0.356 26.356 1.00 95.50 99 ARG A O 1
ATOM 774 N N . LEU A 1 100 ? -11.579 1.856 25.722 1.00 94.62 100 LEU A N 1
ATOM 775 C CA . LEU A 1 100 ? -11.895 2.829 26.771 1.00 94.62 100 LEU A CA 1
ATOM 776 C C . LEU A 1 100 ? -13.348 3.327 26.662 1.00 94.62 100 LEU A C 1
ATOM 778 O O . LEU A 1 100 ? -14.074 3.390 27.653 1.00 94.62 100 LEU A O 1
ATOM 782 N N . ALA A 1 101 ? -13.818 3.616 25.446 1.00 93.19 101 ALA A N 1
ATOM 783 C CA . ALA A 1 101 ? -15.208 3.996 25.211 1.00 93.19 101 ALA A CA 1
ATOM 784 C C . ALA A 1 101 ? -16.195 2.861 25.552 1.00 93.19 101 ALA A C 1
ATOM 786 O O . ALA A 1 101 ? -17.297 3.130 26.037 1.00 93.19 101 ALA A O 1
ATOM 787 N N . GLU A 1 102 ? -15.819 1.598 25.328 1.00 93.31 102 GLU A N 1
ATOM 788 C CA . GLU A 1 102 ? -16.621 0.443 25.739 1.00 93.31 102 GLU A CA 1
ATOM 789 C C . GLU A 1 102 ? -16.721 0.304 27.255 1.00 93.31 102 GLU A C 1
ATOM 791 O O . GLU A 1 102 ? -17.797 -0.013 27.761 1.00 93.31 102 GLU A O 1
ATOM 796 N N . GLU A 1 103 ? -15.630 0.523 27.981 1.00 92.94 103 GLU A N 1
ATOM 797 C CA . GLU A 1 103 ? -15.633 0.501 29.446 1.00 92.94 103 GLU A CA 1
ATOM 798 C C . GLU A 1 103 ? -16.552 1.587 30.005 1.00 92.94 103 GLU A C 1
ATOM 800 O O . GLU A 1 103 ? -17.413 1.299 30.840 1.00 92.94 103 GLU A O 1
ATOM 805 N N . ILE A 1 104 ? -16.470 2.804 29.456 1.00 89.19 104 ILE A N 1
ATOM 806 C CA . ILE A 1 104 ? -17.376 3.906 29.807 1.00 89.19 104 ILE A CA 1
ATOM 807 C C . ILE A 1 104 ? -18.829 3.512 29.519 1.00 89.19 104 ILE A C 1
ATOM 809 O O . ILE A 1 104 ? -19.700 3.704 30.365 1.00 89.19 104 ILE A O 1
ATOM 813 N N . ALA A 1 105 ? -19.101 2.902 28.363 1.00 88.25 105 ALA A N 1
ATOM 814 C CA . ALA A 1 105 ? -20.442 2.439 28.016 1.00 88.25 105 ALA A CA 1
ATOM 815 C C . ALA A 1 105 ? -20.976 1.348 28.966 1.00 88.25 105 ALA A C 1
ATOM 817 O O . ALA A 1 105 ? -22.185 1.272 29.186 1.00 88.25 105 ALA A O 1
ATOM 818 N N . LYS A 1 106 ? -20.093 0.510 29.523 1.00 88.62 106 LYS A N 1
ATOM 819 C CA . LYS A 1 106 ? -20.436 -0.565 30.470 1.00 88.62 106 LYS A CA 1
ATOM 820 C C . LYS A 1 106 ? -20.592 -0.066 31.910 1.00 88.62 106 LYS A C 1
ATOM 822 O O . LYS A 1 106 ? -21.356 -0.664 32.660 1.00 88.62 106 LYS A O 1
ATOM 827 N N . SER A 1 107 ? -19.937 1.033 32.287 1.00 84.75 107 SER A N 1
ATOM 828 C CA . SER A 1 107 ? -19.969 1.610 33.646 1.00 84.75 107 SER A CA 1
ATOM 829 C C . SER A 1 107 ? -21.310 2.239 34.079 1.00 84.75 107 SER A C 1
ATOM 831 O O . SER A 1 107 ? -21.411 2.799 35.168 1.00 84.75 107 SER A O 1
ATOM 833 N N . GLY A 1 108 ? -22.362 2.102 33.265 1.00 78.81 108 GLY A N 1
ATOM 834 C CA . GLY A 1 108 ? -23.689 2.673 33.499 1.00 78.81 108 GLY A CA 1
ATOM 835 C C . GLY A 1 108 ? -23.891 3.993 32.755 1.00 78.81 108 GLY A C 1
ATOM 836 O O . GLY A 1 108 ? -22.941 4.666 32.374 1.00 78.81 108 GLY A O 1
ATOM 837 N N . ILE A 1 109 ? -25.150 4.357 32.502 1.00 79.94 109 ILE A N 1
ATOM 838 C CA . ILE A 1 109 ? -25.506 5.578 31.767 1.00 79.94 109 ILE A CA 1
ATOM 839 C C . ILE A 1 109 ? -25.548 6.747 32.763 1.00 79.94 109 ILE A C 1
ATOM 841 O O . ILE A 1 109 ? -26.439 6.758 33.614 1.00 79.94 109 ILE A O 1
ATOM 845 N N . PRO A 1 110 ? -24.662 7.756 32.659 1.00 79.38 110 PRO A N 1
ATOM 846 C CA . PRO A 1 110 ? -24.721 8.921 33.536 1.00 79.38 110 PRO A CA 1
ATOM 847 C C . PRO A 1 110 ? -26.054 9.664 33.404 1.00 79.38 110 PRO A C 1
ATOM 849 O O . PRO A 1 110 ? -26.571 9.831 32.289 1.00 79.38 110 PRO A O 1
ATOM 852 N N . ASN A 1 111 ? -26.580 10.168 34.522 1.00 77.12 111 ASN A N 1
ATOM 853 C CA . ASN A 1 111 ? -27.773 11.017 34.538 1.00 77.12 111 ASN A CA 1
ATOM 854 C C . ASN A 1 111 ? -27.565 12.246 33.635 1.00 77.12 111 ASN A C 1
ATOM 856 O O . ASN A 1 111 ? -26.526 12.897 33.691 1.00 77.12 111 ASN A O 1
ATOM 860 N N . GLY A 1 112 ? -28.544 12.548 32.776 1.00 81.56 112 GLY A N 1
ATOM 861 C CA . GLY A 1 112 ? -28.437 13.628 31.784 1.00 81.56 112 GLY A CA 1
ATOM 862 C C . GLY A 1 112 ? -27.709 13.247 30.487 1.00 81.56 112 GLY A C 1
ATOM 863 O O . GLY A 1 112 ? -27.500 14.107 29.632 1.00 81.56 112 GLY A O 1
ATOM 864 N N . SER A 1 113 ? -27.350 11.971 30.294 1.00 82.69 113 SER A N 1
ATOM 865 C CA . SER A 1 113 ? -26.723 11.514 29.049 1.00 82.69 113 SER A CA 1
ATOM 866 C C . SER A 1 113 ? -27.585 11.787 27.820 1.00 82.69 113 SER A C 1
ATOM 868 O O . SER A 1 113 ? -28.707 11.292 27.683 1.00 82.69 113 SER A O 1
ATOM 870 N N . ARG A 1 114 ? -27.002 12.519 26.869 1.00 86.94 114 ARG A N 1
ATOM 871 C CA . ARG A 1 114 ? -27.614 12.815 25.574 1.00 86.94 114 ARG A CA 1
ATOM 872 C C . ARG A 1 114 ? -27.740 11.552 24.715 1.00 86.94 114 ARG A C 1
ATOM 874 O O . ARG A 1 114 ? -26.851 10.695 24.693 1.00 86.94 114 ARG A O 1
ATOM 881 N N . LYS A 1 115 ? -28.830 11.482 23.946 1.00 87.56 115 LYS A N 1
ATOM 882 C CA . LYS A 1 115 ? -29.022 10.500 22.873 1.00 87.56 115 LYS A CA 1
ATOM 883 C C . LYS A 1 115 ? -28.765 11.128 21.503 1.00 87.56 115 LYS A C 1
ATOM 885 O O . LYS A 1 115 ? -29.094 12.292 21.275 1.00 87.56 115 LYS A O 1
ATOM 890 N N . ILE A 1 116 ? -28.200 10.342 20.596 1.00 84.69 116 ILE A N 1
ATOM 891 C CA . ILE A 1 116 ? -27.992 10.661 19.181 1.00 84.69 116 ILE A CA 1
ATOM 892 C C . ILE A 1 116 ? -28.601 9.502 18.388 1.00 84.69 116 ILE A C 1
ATOM 894 O O . ILE A 1 116 ? -28.250 8.347 18.627 1.00 84.69 116 ILE A O 1
ATOM 898 N N . ASN A 1 117 ? -29.546 9.784 17.486 1.00 80.75 117 ASN A N 1
ATOM 899 C CA . ASN A 1 117 ? -30.274 8.767 16.708 1.00 80.75 117 ASN A CA 1
ATOM 900 C C . ASN A 1 117 ? -30.833 7.617 17.574 1.00 80.75 117 ASN A C 1
ATOM 902 O O . ASN A 1 117 ? -30.698 6.442 17.242 1.00 80.75 117 ASN A O 1
ATOM 906 N N . GLY A 1 118 ? -31.390 7.947 18.744 1.00 81.25 118 GLY A N 1
ATOM 907 C CA . GLY A 1 118 ? -31.956 6.971 19.683 1.00 81.25 118 GLY A CA 1
ATOM 908 C C . GLY A 1 118 ? -30.939 6.172 20.513 1.00 81.25 118 GLY A C 1
ATOM 909 O O . GLY A 1 118 ? -31.338 5.544 21.493 1.00 81.25 118 GLY A O 1
ATOM 910 N N . LYS A 1 119 ? -29.637 6.239 20.202 1.00 84.38 119 LYS A N 1
ATOM 911 C CA . LYS A 1 119 ? -28.558 5.592 20.970 1.00 84.38 119 LYS A CA 1
ATOM 912 C C . LYS A 1 119 ? -27.934 6.572 21.958 1.00 84.38 119 LYS A C 1
ATOM 914 O O . LYS A 1 119 ? -27.839 7.765 21.680 1.00 84.38 119 LYS A O 1
ATOM 919 N N . TYR A 1 120 ? -27.483 6.082 23.108 1.00 88.56 120 TYR A N 1
ATOM 920 C CA . TYR A 1 120 ? -26.708 6.912 24.025 1.00 88.56 120 TYR A CA 1
ATOM 921 C C . TYR A 1 120 ? -25.353 7.282 23.417 1.00 88.56 120 TYR A C 1
ATOM 923 O O . TYR A 1 120 ? -24.772 6.511 22.648 1.00 88.56 120 TYR A O 1
ATOM 931 N N . ILE A 1 121 ? -24.856 8.471 23.763 1.00 90.44 121 ILE A N 1
ATOM 932 C CA . ILE A 1 121 ? -23.637 9.039 23.175 1.00 90.44 121 ILE A CA 1
ATOM 933 C C . ILE A 1 121 ? -22.416 8.112 23.289 1.00 90.44 121 ILE A C 1
ATOM 935 O O . ILE A 1 121 ? -21.676 7.978 22.320 1.00 90.44 121 ILE A O 1
ATOM 939 N N . HIS A 1 122 ? -22.252 7.402 24.409 1.00 88.19 122 HIS A N 1
ATOM 940 C CA . HIS A 1 122 ? -21.153 6.452 24.615 1.00 88.19 122 HIS A CA 1
ATOM 941 C C . HIS A 1 122 ? -21.251 5.242 23.676 1.00 88.19 122 HIS A C 1
ATOM 943 O O . HIS A 1 122 ? -20.272 4.880 23.032 1.00 88.19 122 HIS A O 1
ATOM 949 N N . THR A 1 123 ? -22.441 4.657 23.502 1.00 89.69 123 THR A N 1
ATOM 950 C CA . THR A 1 123 ? -22.643 3.538 22.567 1.00 89.69 123 THR A CA 1
ATOM 951 C C . THR A 1 123 ? -22.434 3.982 21.122 1.00 89.69 123 THR A C 1
ATOM 953 O O . THR A 1 123 ? -21.893 3.235 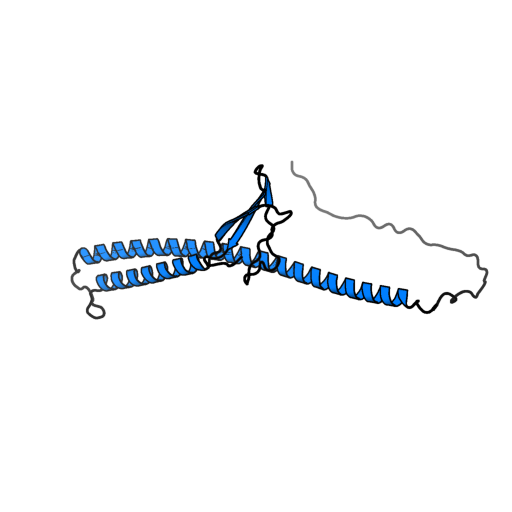20.308 1.00 89.69 123 THR A O 1
ATOM 956 N N . HIS A 1 124 ? -22.861 5.204 20.788 1.00 91.88 124 HIS A N 1
ATOM 957 C CA . HIS A 1 124 ? -22.641 5.768 19.461 1.00 91.88 124 HIS A CA 1
ATOM 958 C C . HIS A 1 124 ? -21.149 6.014 19.189 1.00 91.88 124 HIS A C 1
ATOM 960 O O . HIS A 1 124 ? -20.678 5.688 18.101 1.00 91.88 124 HIS A O 1
ATOM 966 N N . LEU A 1 125 ? -20.400 6.513 20.179 1.00 92.50 125 LEU A N 1
ATOM 967 C CA . LEU A 1 125 ? -18.949 6.691 20.093 1.00 92.50 125 LEU A CA 1
ATOM 968 C C . LEU A 1 125 ? -18.229 5.361 19.840 1.00 92.50 125 LEU A C 1
ATOM 970 O O . LEU A 1 125 ? -17.443 5.279 18.901 1.00 92.50 125 LEU A O 1
ATOM 974 N N . VAL A 1 126 ? -18.556 4.311 20.603 1.00 93.94 126 VAL A N 1
ATOM 975 C CA . VAL A 1 126 ? -17.997 2.961 20.400 1.00 93.94 126 VAL A CA 1
ATOM 976 C C . VAL A 1 126 ? -18.236 2.475 18.972 1.00 93.94 126 VAL A C 1
ATOM 978 O O . VAL A 1 126 ? -17.306 2.018 18.312 1.00 93.94 126 VAL A O 1
ATOM 981 N N . ALA A 1 127 ? -19.470 2.594 18.470 1.00 93.62 127 ALA A N 1
ATOM 982 C CA . ALA A 1 127 ? -19.801 2.162 17.114 1.00 93.62 127 ALA A CA 1
ATOM 983 C C . ALA A 1 127 ? -18.997 2.927 16.049 1.00 93.62 127 ALA A C 1
ATOM 985 O O . ALA A 1 127 ? -18.524 2.321 15.091 1.00 93.62 127 ALA A O 1
ATOM 986 N N . ARG A 1 128 ? -18.807 4.243 16.224 1.00 94.81 128 ARG A N 1
ATOM 987 C CA . ARG A 1 128 ? -18.005 5.054 15.298 1.00 94.81 128 ARG A CA 1
ATOM 988 C C . ARG A 1 128 ? -16.522 4.696 15.346 1.00 94.81 128 ARG A C 1
ATOM 990 O O . ARG A 1 128 ? -15.927 4.555 14.287 1.00 94.81 128 ARG A O 1
ATOM 997 N N . LEU A 1 129 ? -15.941 4.517 16.533 1.00 97.00 129 LEU A N 1
ATOM 998 C CA . LEU A 1 129 ? -14.530 4.135 16.669 1.00 97.00 129 LEU A CA 1
ATOM 999 C C . LEU A 1 129 ? -14.256 2.759 16.051 1.00 97.00 129 LEU A C 1
ATOM 1001 O O . LEU A 1 129 ? -13.271 2.600 15.339 1.00 97.00 129 LEU A O 1
ATOM 1005 N N . LYS A 1 130 ? -15.165 1.793 16.239 1.00 96.31 130 LYS A N 1
ATOM 1006 C CA . LYS A 1 130 ? -15.080 0.481 15.579 1.00 96.31 130 LYS A CA 1
ATOM 1007 C C . LYS A 1 130 ? -15.143 0.578 14.057 1.00 96.31 130 LYS A C 1
ATOM 1009 O O . LYS A 1 130 ? -14.369 -0.093 13.391 1.00 96.31 130 LYS A O 1
ATOM 1014 N N . ALA A 1 131 ? -16.021 1.424 13.519 1.00 96.75 131 ALA A N 1
ATOM 1015 C CA . ALA A 1 131 ? -16.112 1.627 12.075 1.00 96.75 131 ALA A CA 1
ATOM 1016 C C . ALA A 1 131 ? -14.814 2.219 11.497 1.00 96.75 131 ALA A C 1
ATOM 1018 O O . ALA A 1 131 ? -14.345 1.761 10.462 1.00 96.75 131 ALA A O 1
ATOM 1019 N N . VAL A 1 132 ? -14.202 3.197 12.178 1.00 97.19 132 VAL A N 1
ATOM 1020 C CA . VAL A 1 132 ? -12.913 3.763 11.738 1.00 97.19 132 VAL A CA 1
ATOM 1021 C C . VAL A 1 132 ? -11.792 2.724 11.846 1.00 97.19 132 VAL A C 1
ATOM 1023 O O . VAL A 1 132 ? -10.984 2.612 10.931 1.00 97.19 132 VAL A O 1
ATOM 1026 N N . HIS A 1 133 ? -11.762 1.932 12.922 1.00 97.00 133 HIS A N 1
ATOM 1027 C CA . HIS A 1 133 ? -10.809 0.830 13.066 1.00 97.00 133 HIS A CA 1
ATOM 1028 C C . HIS A 1 133 ? -10.926 -0.168 11.907 1.00 97.00 133 HIS A C 1
ATOM 1030 O O . HIS A 1 133 ? -9.922 -0.544 11.317 1.00 97.00 133 HIS A O 1
ATOM 1036 N N . GLU A 1 134 ? -12.143 -0.584 11.550 1.00 96.69 134 GLU A N 1
ATOM 1037 C CA . GLU A 1 134 ? -12.375 -1.496 10.425 1.00 96.69 134 GLU A CA 1
ATOM 1038 C C . GLU A 1 134 ? -11.858 -0.910 9.102 1.00 96.69 134 GLU A C 1
ATOM 1040 O O . GLU A 1 134 ? -11.073 -1.564 8.415 1.00 96.69 134 GLU A O 1
ATOM 1045 N N . GLN A 1 135 ? -12.182 0.352 8.805 1.00 96.19 135 GLN A N 1
ATOM 1046 C CA . GLN A 1 135 ? -11.671 1.051 7.619 1.00 96.19 135 GLN A CA 1
ATOM 1047 C C . GLN A 1 135 ? -10.141 1.107 7.585 1.00 96.19 135 GLN A C 1
ATOM 1049 O O . GLN A 1 135 ? -9.529 0.888 6.543 1.00 96.19 135 GLN A O 1
ATOM 1054 N N . LEU A 1 136 ? -9.508 1.376 8.725 1.00 96.19 136 LEU A N 1
ATOM 1055 C CA . LEU A 1 136 ? -8.056 1.454 8.812 1.00 96.19 136 LEU A CA 1
ATOM 1056 C C . LEU A 1 136 ? -7.400 0.080 8.627 1.00 96.19 136 LEU A C 1
ATOM 1058 O O . LEU A 1 136 ? -6.398 -0.036 7.923 1.00 96.19 136 LEU A O 1
ATOM 1062 N N . THR A 1 137 ? -8.000 -0.981 9.174 1.00 95.69 137 THR A N 1
ATOM 1063 C CA . THR A 1 137 ? -7.522 -2.351 8.935 1.00 95.69 137 THR A CA 1
ATOM 1064 C C . THR A 1 137 ? -7.646 -2.771 7.471 1.00 95.69 137 THR A C 1
ATOM 1066 O O . THR A 1 137 ? -6.806 -3.527 6.987 1.00 95.69 137 THR A O 1
ATOM 1069 N N . GLU A 1 138 ? -8.666 -2.295 6.753 1.00 95.62 138 GLU A N 1
ATOM 1070 C CA . GLU A 1 138 ? -8.812 -2.521 5.312 1.00 95.62 138 GLU A CA 1
ATOM 1071 C C . GLU A 1 138 ? -7.732 -1.768 4.525 1.00 95.62 138 GLU A C 1
ATOM 1073 O O . GLU A 1 138 ? -7.013 -2.381 3.740 1.00 95.62 138 GLU A O 1
ATOM 1078 N N . GLN A 1 139 ? -7.505 -0.488 4.833 1.00 94.62 139 GLN A N 1
ATOM 1079 C CA . GLN A 1 139 ? -6.444 0.301 4.196 1.00 94.62 139 GLN A CA 1
ATOM 1080 C C . GLN A 1 139 ? -5.049 -0.303 4.403 1.00 94.62 139 GLN A C 1
ATOM 1082 O O . GLN A 1 139 ? 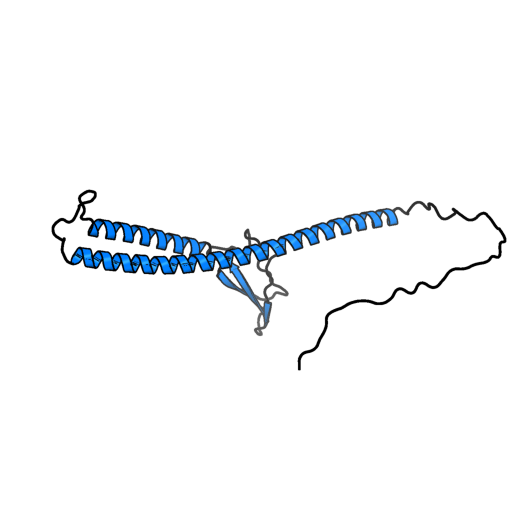-4.249 -0.338 3.471 1.00 94.62 139 GLN A O 1
ATOM 1087 N N . ILE A 1 140 ? -4.745 -0.819 5.598 1.00 94.38 140 ILE A N 1
ATOM 1088 C CA . ILE A 1 140 ? -3.466 -1.498 5.858 1.00 94.38 140 ILE A CA 1
ATOM 1089 C C . ILE A 1 140 ? -3.319 -2.747 4.971 1.00 94.38 140 ILE A C 1
ATOM 1091 O O . ILE A 1 140 ? -2.237 -2.978 4.429 1.00 94.38 140 ILE A O 1
ATOM 1095 N N . LYS A 1 141 ? -4.398 -3.519 4.765 1.00 93.19 141 LYS A N 1
ATOM 1096 C CA . LYS A 1 141 ? -4.392 -4.684 3.860 1.00 93.19 141 LYS A CA 1
ATOM 1097 C C . LYS A 1 141 ? -4.177 -4.279 2.404 1.00 93.19 141 LYS A C 1
ATOM 1099 O O . LYS A 1 141 ? -3.421 -4.944 1.700 1.00 93.19 141 LYS A O 1
ATOM 1104 N N . ASP A 1 142 ? -4.797 -3.192 1.956 1.00 91.94 142 ASP A N 1
ATOM 1105 C CA . ASP A 1 142 ? -4.601 -2.684 0.594 1.00 91.94 142 ASP A CA 1
ATOM 1106 C C . ASP A 1 142 ? -3.141 -2.275 0.362 1.00 91.94 142 ASP A C 1
ATOM 1108 O O . ASP A 1 142 ? -2.545 -2.590 -0.672 1.00 91.94 142 ASP A O 1
ATOM 1112 N N . VAL A 1 143 ? -2.528 -1.640 1.364 1.00 91.56 143 VAL A N 1
ATOM 1113 C CA . VAL A 1 143 ? -1.103 -1.295 1.344 1.00 91.56 143 VAL A CA 1
ATOM 1114 C C . VAL A 1 143 ? -0.227 -2.556 1.323 1.00 91.56 143 VAL A C 1
ATOM 1116 O O . VAL A 1 143 ? 0.749 -2.602 0.577 1.00 91.56 143 VAL A O 1
ATOM 1119 N N . ASP A 1 144 ? -0.590 -3.606 2.065 1.00 88.88 144 ASP A N 1
ATOM 1120 C CA . ASP A 1 144 ? 0.096 -4.909 2.052 1.00 88.88 144 ASP A CA 1
ATOM 1121 C C . ASP A 1 144 ? 0.097 -5.597 0.679 1.00 88.88 144 ASP A C 1
ATOM 1123 O O . ASP A 1 144 ? 1.066 -6.279 0.331 1.00 88.88 144 ASP A O 1
ATOM 1127 N N . VAL A 1 145 ? -0.982 -5.440 -0.090 1.00 89.12 145 VAL A N 1
ATOM 1128 C CA . VAL A 1 145 ? -1.105 -5.981 -1.454 1.00 89.12 145 VAL A CA 1
ATOM 1129 C C . VAL A 1 145 ? -0.326 -5.130 -2.461 1.00 89.12 145 VAL A C 1
ATOM 1131 O O . VAL A 1 145 ? 0.216 -5.659 -3.432 1.00 89.12 145 VAL A O 1
ATOM 1134 N N . ALA A 1 146 ? -0.242 -3.818 -2.241 1.00 86.56 146 ALA A N 1
ATOM 1135 C CA . ALA A 1 146 ? 0.520 -2.915 -3.100 1.00 86.56 146 ALA A CA 1
ATOM 1136 C C . ALA A 1 146 ? 2.042 -3.014 -2.888 1.00 86.56 146 ALA A C 1
ATOM 1138 O O . ALA A 1 146 ? 2.806 -2.733 -3.817 1.00 86.56 146 ALA A O 1
ATOM 1139 N N . GLN A 1 147 ? 2.467 -3.405 -1.685 1.00 86.62 147 GLN A N 1
ATOM 1140 C CA . GLN A 1 147 ? 3.867 -3.496 -1.291 1.00 86.62 147 GLN A CA 1
ATOM 1141 C C . GLN A 1 147 ? 4.604 -4.599 -2.065 1.00 86.62 147 GLN A C 1
ATOM 1143 O O . GLN A 1 147 ? 4.163 -5.749 -2.125 1.00 86.62 147 GLN A O 1
ATOM 1148 N N . SER A 1 148 ? 5.766 -4.261 -2.619 1.00 85.88 148 SER A N 1
ATOM 1149 C CA . SER A 1 148 ? 6.686 -5.240 -3.199 1.00 85.88 148 SER A CA 1
ATOM 1150 C C . SER A 1 148 ? 7.424 -6.015 -2.102 1.00 85.88 148 SER A C 1
ATOM 1152 O O . SER A 1 148 ? 7.824 -5.465 -1.074 1.00 85.88 148 SER A O 1
ATOM 1154 N N . LYS A 1 149 ? 7.576 -7.323 -2.299 1.00 85.25 149 LYS A N 1
ATOM 1155 C CA . LYS A 1 149 ? 8.222 -8.245 -1.368 1.00 85.25 149 LYS A CA 1
ATOM 1156 C C . LYS A 1 149 ? 9.362 -8.964 -2.058 1.00 85.25 149 LYS A C 1
ATOM 1158 O O . LYS A 1 149 ? 9.308 -9.255 -3.249 1.00 85.25 149 LYS A O 1
ATOM 1163 N N . GLU A 1 150 ? 10.369 -9.263 -1.260 1.00 85.19 150 GLU A N 1
ATOM 1164 C CA . GLU A 1 150 ? 11.520 -10.040 -1.670 1.00 85.19 150 GLU A CA 1
ATOM 1165 C C . GLU A 1 150 ? 11.114 -11.515 -1.832 1.00 85.19 150 GLU A C 1
ATOM 1167 O O . GLU A 1 150 ? 10.636 -12.147 -0.886 1.00 85.19 150 GLU A O 1
ATOM 1172 N N . VAL A 1 151 ? 11.251 -12.055 -3.042 1.00 84.50 151 VAL A N 1
ATOM 1173 C CA . VAL A 1 151 ? 10.895 -13.435 -3.391 1.00 84.50 151 VAL A CA 1
ATOM 1174 C C . VAL A 1 151 ? 12.120 -14.131 -3.967 1.00 84.50 151 VAL A C 1
ATOM 1176 O O . VAL A 1 151 ? 12.634 -13.735 -5.013 1.00 84.50 151 VAL A O 1
ATOM 1179 N N . SER A 1 152 ? 12.575 -15.195 -3.302 1.00 85.62 152 SER A N 1
ATOM 1180 C CA . SER A 1 152 ? 13.651 -16.039 -3.815 1.00 85.62 152 SER A CA 1
ATOM 1181 C C . SER A 1 152 ? 13.116 -17.004 -4.869 1.00 85.62 152 SER A C 1
ATOM 1183 O O . SER A 1 152 ? 12.195 -17.789 -4.629 1.00 85.62 152 SER A O 1
ATOM 1185 N N . VAL A 1 153 ? 13.709 -16.949 -6.056 1.00 85.44 153 VAL A N 1
ATOM 1186 C CA . VAL A 1 153 ? 13.394 -17.845 -7.168 1.00 85.44 153 VAL A CA 1
ATOM 1187 C C . VAL A 1 153 ? 14.613 -18.708 -7.431 1.00 85.44 153 VAL A C 1
ATOM 1189 O O . VAL A 1 153 ? 15.749 -18.231 -7.398 1.00 85.44 153 VAL A O 1
ATOM 1192 N N . PHE A 1 154 ? 14.385 -19.995 -7.679 1.00 87.00 154 PHE A N 1
ATOM 1193 C CA . PHE A 1 154 ? 15.447 -20.891 -8.098 1.00 87.00 154 PHE A CA 1
ATOM 1194 C C . PHE A 1 154 ? 15.001 -21.804 -9.232 1.00 87.00 154 PHE A C 1
ATOM 1196 O O . PHE A 1 154 ? 13.852 -22.237 -9.295 1.00 87.00 154 PHE A O 1
ATOM 1203 N N . TRP A 1 155 ? 15.951 -22.131 -10.096 1.00 87.06 155 TRP A N 1
ATOM 1204 C CA . TRP A 1 155 ? 15.822 -23.145 -11.131 1.00 87.06 155 TRP A CA 1
ATOM 1205 C C . TRP A 1 155 ? 16.949 -24.165 -10.966 1.00 87.06 155 TRP A C 1
ATOM 1207 O O . TRP A 1 155 ? 18.050 -23.815 -10.547 1.00 87.06 155 TRP A O 1
ATOM 1217 N N . ALA A 1 156 ? 16.691 -25.434 -11.256 1.00 86.31 156 ALA A N 1
ATOM 1218 C CA . ALA A 1 156 ? 17.692 -26.491 -11.162 1.00 86.31 156 ALA A CA 1
ATOM 1219 C C . ALA A 1 156 ? 17.709 -27.294 -12.461 1.00 86.31 156 ALA A C 1
ATOM 1221 O O . ALA A 1 156 ? 16.673 -27.811 -12.881 1.00 86.31 156 ALA A O 1
ATOM 1222 N N . GLY A 1 157 ? 18.882 -27.411 -13.079 1.00 84.81 157 GLY A N 1
ATOM 1223 C CA . GLY A 1 157 ? 19.043 -28.158 -14.320 1.00 84.81 157 GLY A CA 1
ATOM 1224 C C . GLY A 1 157 ? 20.382 -27.905 -15.006 1.00 84.81 157 GLY A C 1
ATOM 1225 O O . GLY A 1 157 ? 21.304 -27.321 -14.436 1.00 84.81 157 GLY A O 1
ATOM 1226 N N . MET A 1 158 ? 20.486 -28.378 -16.245 1.00 85.38 158 MET A N 1
ATOM 1227 C CA . MET A 1 158 ? 21.669 -28.201 -17.086 1.00 85.38 158 MET A CA 1
ATOM 1228 C C . MET A 1 158 ? 21.456 -26.986 -17.989 1.00 85.38 158 MET A C 1
ATOM 1230 O O . MET A 1 158 ? 20.783 -27.080 -19.012 1.00 85.38 158 MET A O 1
ATOM 1234 N N . ALA A 1 159 ? 22.004 -25.844 -17.591 1.00 83.94 159 ALA A N 1
ATOM 1235 C CA . ALA A 1 159 ? 22.032 -24.624 -18.389 1.00 83.94 159 ALA A CA 1
ATOM 1236 C C . ALA A 1 159 ? 23.362 -23.898 -18.164 1.00 83.94 159 ALA A C 1
ATOM 1238 O O . ALA A 1 159 ? 23.995 -24.066 -17.123 1.00 83.94 159 ALA A O 1
ATOM 1239 N N . GLU A 1 160 ? 23.780 -23.099 -19.143 1.00 83.25 160 GLU A N 1
ATOM 1240 C CA . GLU A 1 160 ? 24.953 -22.223 -19.032 1.00 83.25 160 GLU A CA 1
ATOM 1241 C C . GLU A 1 160 ? 24.597 -20.915 -18.314 1.00 83.25 160 GLU A C 1
ATOM 1243 O O . GLU A 1 160 ? 25.306 -20.466 -17.417 1.00 83.25 160 GLU A O 1
ATOM 1248 N N . SER A 1 161 ? 23.450 -20.334 -18.667 1.00 83.94 161 SER A N 1
ATOM 1249 C CA . SER A 1 161 ? 22.863 -19.184 -17.992 1.00 83.94 161 SER A CA 1
ATOM 1250 C C . SER A 1 161 ? 21.351 -19.346 -17.946 1.00 83.94 161 SER A C 1
ATOM 1252 O O . SER A 1 161 ? 20.748 -19.916 -18.857 1.00 83.94 161 SER A O 1
ATOM 1254 N N . VAL A 1 162 ? 20.739 -18.866 -16.868 1.00 83.88 162 VAL A N 1
ATOM 1255 C CA . VAL A 1 162 ? 19.285 -18.867 -16.716 1.00 83.88 162 VAL A CA 1
ATOM 1256 C C . VAL A 1 162 ? 18.858 -17.452 -16.392 1.00 83.88 162 VAL A C 1
ATOM 1258 O O . VAL A 1 162 ? 19.444 -16.787 -15.536 1.00 83.88 162 VAL A O 1
ATOM 1261 N N . GLN A 1 163 ? 17.848 -16.986 -17.111 1.00 86.25 163 GLN A N 1
ATOM 1262 C CA . GLN A 1 163 ? 17.266 -15.674 -16.930 1.00 86.25 163 GLN A CA 1
ATOM 1263 C C . GLN A 1 163 ? 15.772 -15.845 -16.698 1.00 86.25 163 GLN A C 1
ATOM 1265 O O . GLN A 1 163 ? 15.105 -16.538 -17.465 1.00 86.25 163 GLN A O 1
ATOM 1270 N N . VAL A 1 164 ? 15.253 -15.235 -15.637 1.00 80.69 164 VAL A N 1
ATOM 1271 C CA . VAL A 1 164 ? 13.815 -15.233 -15.370 1.00 80.69 164 VAL A CA 1
ATOM 1272 C C . VAL A 1 164 ? 13.221 -13.999 -16.041 1.00 80.69 164 VAL A C 1
ATOM 1274 O O . VAL A 1 164 ? 13.754 -12.897 -15.897 1.00 80.69 164 VAL A O 1
ATOM 1277 N N . MET A 1 165 ? 12.137 -14.184 -16.789 1.00 77.88 165 MET A N 1
ATOM 1278 C CA . MET A 1 165 ? 11.435 -13.113 -17.491 1.00 77.88 165 MET A CA 1
ATOM 1279 C C . MET A 1 165 ? 9.978 -13.048 -17.048 1.00 77.88 165 MET A C 1
ATOM 1281 O O . MET A 1 165 ? 9.336 -14.073 -16.842 1.00 77.88 165 MET A O 1
ATOM 1285 N N . GLY A 1 166 ? 9.447 -11.833 -16.947 1.00 70.19 166 GLY A N 1
ATOM 1286 C CA . GLY A 1 166 ? 8.033 -11.608 -16.672 1.00 70.19 166 GLY A CA 1
ATOM 1287 C C . GLY A 1 166 ? 7.238 -11.280 -17.912 1.00 70.19 166 GLY A C 1
ATOM 1288 O O . GLY A 1 166 ? 7.731 -10.630 -18.835 1.00 70.19 166 GLY A O 1
ATOM 1289 N N . SER A 1 167 ? 5.960 -11.645 -17.890 1.00 62.31 167 SER A N 1
ATOM 1290 C CA . SER A 1 167 ? 5.034 -11.323 -18.970 1.00 62.31 167 SER A CA 1
ATOM 1291 C C . SER A 1 167 ? 4.628 -9.843 -19.029 1.00 62.31 167 SER A C 1
ATOM 1293 O O . SER A 1 167 ? 4.123 -9.427 -20.070 1.00 62.31 167 SER A O 1
ATOM 1295 N N . PHE A 1 168 ? 4.771 -9.043 -17.953 1.00 50.44 168 PHE A N 1
ATOM 1296 C CA . PHE A 1 168 ? 4.138 -7.709 -17.940 1.00 50.44 168 PHE A CA 1
ATOM 1297 C C . PHE A 1 168 ? 4.725 -6.596 -17.035 1.00 50.44 168 PHE A C 1
ATOM 1299 O O . PHE A 1 168 ? 4.434 -5.429 -17.278 1.00 50.44 168 PHE A O 1
ATOM 1306 N N . ASP A 1 169 ? 5.554 -6.862 -16.023 1.00 53.25 169 ASP A N 1
ATOM 1307 C CA . ASP A 1 169 ? 5.791 -5.914 -14.909 1.00 53.25 169 ASP A CA 1
ATOM 1308 C C . ASP A 1 169 ? 7.212 -5.317 -14.792 1.00 53.25 169 ASP A C 1
ATOM 1310 O O . ASP A 1 169 ? 7.727 -5.102 -13.703 1.00 53.25 169 ASP A O 1
ATOM 1314 N N . GLY A 1 170 ? 7.851 -4.942 -15.905 1.00 54.47 170 GLY A N 1
ATOM 1315 C CA . GLY A 1 170 ? 9.057 -4.085 -15.860 1.00 54.47 170 GLY A CA 1
ATOM 1316 C C . GLY A 1 170 ? 10.405 -4.810 -15.741 1.00 54.47 170 GLY A C 1
ATOM 1317 O O . GLY A 1 170 ? 11.448 -4.166 -15.647 1.00 54.47 170 GLY A O 1
ATOM 1318 N N . TRP A 1 171 ? 10.399 -6.136 -15.846 1.00 62.50 171 TRP A N 1
ATOM 1319 C CA . TRP A 1 171 ? 11.575 -7.004 -15.958 1.00 62.50 171 TRP A CA 1
ATOM 1320 C C . TRP A 1 171 ? 11.566 -7.765 -17.291 1.00 62.50 171 TRP A C 1
ATOM 1322 O O . TRP A 1 171 ? 12.054 -8.881 -17.416 1.00 62.50 171 TRP A O 1
ATOM 1332 N N . SER A 1 172 ? 11.048 -7.111 -18.332 1.00 55.12 172 SER A N 1
ATOM 1333 C CA . SER A 1 172 ? 11.122 -7.556 -19.728 1.00 55.12 172 SER A CA 1
ATOM 1334 C C . SER A 1 172 ? 12.559 -7.654 -20.258 1.00 55.12 172 SER A C 1
ATOM 1336 O O . SER A 1 172 ? 12.784 -8.304 -21.273 1.00 55.12 172 SER A O 1
ATOM 1338 N N . GLN A 1 173 ? 13.535 -7.045 -19.571 1.00 60.72 173 GLN A N 1
ATOM 1339 C CA . GLN A 1 173 ? 14.961 -7.292 -19.808 1.00 60.72 173 GLN A CA 1
ATOM 1340 C C . GLN A 1 173 ? 15.458 -8.608 -19.198 1.00 60.72 173 GLN A C 1
ATOM 1342 O O . GLN A 1 173 ? 16.535 -9.036 -19.588 1.00 60.72 173 GLN A O 1
ATOM 1347 N N . GLY A 1 174 ? 14.678 -9.226 -18.300 1.00 70.69 174 GLY A N 1
ATOM 1348 C CA . GLY A 1 174 ? 14.967 -10.449 -17.557 1.00 70.69 174 GLY A CA 1
ATOM 1349 C C . GLY A 1 174 ? 16.002 -10.271 -16.443 1.00 70.69 174 GLY A C 1
ATOM 1350 O O . GLY A 1 174 ? 16.912 -9.448 -16.546 1.00 70.69 174 GLY A O 1
ATOM 1351 N N . GLU A 1 175 ? 15.896 -11.062 -15.378 1.00 79.38 175 GLU A N 1
ATOM 1352 C CA . GLU A 1 175 ? 16.881 -11.092 -14.292 1.00 79.38 175 GLU A CA 1
ATOM 1353 C C . GLU A 1 175 ? 17.728 -12.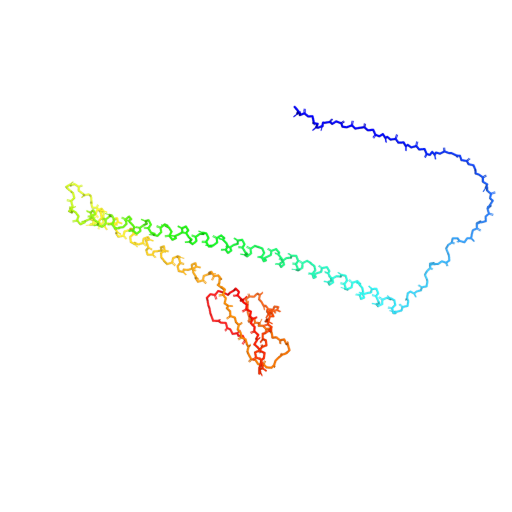363 -14.362 1.00 79.38 175 GLU A C 1
ATOM 1355 O O . GLU A 1 175 ? 17.197 -13.474 -14.419 1.00 79.38 175 GLU A O 1
ATOM 1360 N N . HIS A 1 176 ? 19.053 -12.199 -14.402 1.00 81.00 176 HIS A N 1
ATOM 1361 C CA . HIS A 1 176 ? 19.981 -13.324 -14.442 1.00 81.00 176 HIS A CA 1
ATOM 1362 C C . HIS A 1 176 ? 20.078 -13.995 -13.078 1.00 81.00 176 HIS A C 1
ATOM 1364 O O . HIS A 1 176 ? 20.300 -13.338 -12.064 1.00 81.00 176 HIS A O 1
ATOM 1370 N N . LEU A 1 177 ? 19.971 -15.318 -13.082 1.00 84.50 177 LEU A N 1
ATOM 1371 C CA . LEU A 1 177 ? 20.170 -16.129 -11.896 1.00 84.50 177 LEU A CA 1
ATOM 1372 C C . LEU A 1 177 ? 21.657 -16.439 -11.705 1.00 84.50 177 LEU A C 1
ATOM 1374 O O . LEU A 1 177 ? 22.374 -16.748 -12.662 1.00 84.50 177 LEU A O 1
ATOM 1378 N N . SER A 1 178 ? 22.105 -16.409 -10.455 1.00 84.00 178 SER A N 1
ATOM 1379 C CA . SER A 1 178 ? 23.468 -16.779 -10.080 1.00 84.00 178 SER A CA 1
ATOM 1380 C C . SER A 1 178 ? 23.606 -18.305 -10.007 1.00 84.00 178 SER A C 1
ATOM 1382 O O . SER A 1 178 ? 22.769 -18.947 -9.369 1.00 84.00 178 SER A O 1
ATOM 1384 N N . PRO A 1 179 ? 24.626 -18.913 -10.643 1.00 85.25 179 PRO A N 1
ATOM 1385 C CA . PRO A 1 179 ? 24.856 -20.351 -10.574 1.00 85.25 179 PRO A CA 1
ATOM 1386 C C . PRO A 1 179 ? 25.498 -20.771 -9.242 1.00 85.25 179 PRO A C 1
ATOM 1388 O O . PRO A 1 179 ? 26.521 -20.242 -8.817 1.00 85.25 179 PRO A O 1
ATOM 1391 N N . GLU A 1 180 ? 24.936 -21.807 -8.636 1.00 82.94 180 GLU A N 1
ATOM 1392 C CA . GLU A 1 180 ? 25.395 -22.531 -7.457 1.00 82.94 180 GLU A CA 1
ATOM 1393 C C . GLU A 1 180 ? 25.592 -24.008 -7.840 1.00 82.94 180 GLU A C 1
ATOM 1395 O O . GLU A 1 180 ? 24.643 -24.753 -8.119 1.00 82.94 180 GLU A O 1
ATOM 1400 N N . TYR A 1 181 ? 26.846 -24.457 -7.887 1.00 75.44 181 TYR A N 1
ATOM 1401 C CA . TYR A 1 181 ? 27.173 -25.826 -8.286 1.00 75.44 181 TYR A CA 1
ATOM 1402 C C . TYR A 1 181 ? 26.959 -26.806 -7.127 1.00 75.44 181 TYR A C 1
ATOM 1404 O O . TYR A 1 181 ? 27.658 -26.742 -6.118 1.00 75.44 181 TYR A O 1
ATOM 1412 N N . THR A 1 182 ? 26.014 -27.742 -7.282 1.00 72.06 182 THR A N 1
ATOM 1413 C CA . THR A 1 182 ? 25.683 -28.751 -6.248 1.00 72.06 182 THR A CA 1
ATOM 1414 C C . THR A 1 182 ? 26.218 -30.156 -6.598 1.00 72.06 182 THR A C 1
ATOM 1416 O O . THR A 1 182 ? 25.903 -31.139 -5.937 1.00 72.06 182 THR A O 1
ATOM 1419 N N . GLY A 1 183 ? 27.065 -30.285 -7.627 1.00 71.19 183 GLY A N 1
ATOM 1420 C CA . GLY A 1 183 ? 27.747 -31.538 -7.984 1.00 71.19 183 GLY A CA 1
ATOM 1421 C C . GLY A 1 183 ? 27.111 -32.331 -9.131 1.00 71.19 183 GLY A C 1
ATOM 1422 O O . GLY A 1 183 ? 27.839 -32.789 -10.003 1.00 71.19 183 GLY A O 1
ATOM 1423 N N . SER A 1 184 ? 25.783 -32.488 -9.161 1.00 73.50 184 SER A N 1
ATOM 1424 C CA . SER A 1 184 ? 25.069 -33.260 -10.205 1.00 73.50 184 SER A CA 1
ATOM 1425 C C . SER A 1 184 ? 24.245 -32.405 -11.174 1.00 73.50 184 SER A C 1
ATOM 1427 O O . SER A 1 184 ? 24.013 -32.809 -12.309 1.00 73.50 184 SER A O 1
ATOM 1429 N N . TYR A 1 185 ? 23.823 -31.220 -10.743 1.00 79.19 185 TYR A N 1
ATOM 1430 C CA . TYR A 1 185 ? 23.167 -30.195 -11.549 1.00 79.19 185 TYR A CA 1
ATOM 1431 C C . TYR A 1 185 ? 23.565 -28.814 -11.018 1.00 79.19 185 TYR A C 1
ATOM 1433 O O . TYR A 1 185 ? 23.975 -28.670 -9.857 1.00 79.19 185 TYR A O 1
ATOM 1441 N N . THR A 1 186 ? 23.435 -27.793 -11.862 1.00 83.44 186 THR A N 1
ATOM 1442 C CA . THR A 1 186 ? 23.631 -26.402 -11.449 1.00 83.44 186 THR A CA 1
ATOM 1443 C C . THR A 1 186 ? 22.299 -25.859 -10.945 1.00 83.44 186 THR A C 1
ATOM 1445 O O . THR A 1 186 ? 21.273 -25.940 -11.628 1.00 83.44 186 THR A O 1
ATOM 1448 N N . ARG A 1 187 ? 22.295 -25.340 -9.718 1.00 87.81 187 ARG A N 1
ATOM 1449 C CA . ARG A 1 187 ? 21.171 -24.579 -9.177 1.00 87.81 187 ARG A CA 1
ATOM 1450 C C . ARG A 1 187 ? 21.394 -23.119 -9.531 1.00 87.81 187 ARG A C 1
ATOM 1452 O O . ARG A 1 187 ? 22.490 -22.619 -9.380 1.00 87.81 187 ARG A O 1
ATOM 1459 N N . PHE A 1 188 ? 20.372 -22.437 -9.994 1.00 87.00 188 PHE A N 1
ATOM 1460 C CA . PHE A 1 188 ? 20.413 -21.031 -10.348 1.00 87.00 188 PHE A CA 1
ATOM 1461 C C . PHE A 1 188 ? 19.464 -20.292 -9.411 1.00 87.00 188 PHE A C 1
ATOM 1463 O O . PHE A 1 188 ? 18.302 -20.688 -9.329 1.00 87.00 188 PHE A O 1
ATOM 1470 N N . SER A 1 189 ? 19.934 -19.283 -8.678 1.00 87.56 189 SER A N 1
ATOM 1471 C CA . SER A 1 189 ? 19.151 -18.552 -7.669 1.00 87.56 189 SER A CA 1
ATOM 1472 C C . SER A 1 189 ? 19.183 -17.038 -7.909 1.00 87.56 189 SER A C 1
ATOM 1474 O O . SER A 1 189 ? 20.168 -16.489 -8.402 1.00 87.56 189 SER A O 1
ATOM 1476 N N . THR A 1 190 ? 18.078 -16.352 -7.617 1.00 86.62 190 THR A N 1
ATOM 1477 C CA . THR A 1 190 ? 18.012 -14.884 -7.580 1.00 86.62 190 THR A CA 1
ATOM 1478 C C . THR A 1 190 ? 16.879 -14.434 -6.679 1.00 86.62 190 THR A C 1
ATOM 1480 O O . THR A 1 190 ? 16.027 -15.233 -6.269 1.00 86.62 190 THR A O 1
ATOM 1483 N N . THR A 1 191 ? 16.863 -13.140 -6.404 1.00 85.62 191 THR A N 1
ATOM 1484 C CA . THR A 1 191 ? 15.913 -12.526 -5.503 1.00 85.62 191 THR A CA 1
ATOM 1485 C C . THR A 1 191 ? 15.193 -11.371 -6.185 1.00 85.62 191 THR A C 1
ATOM 1487 O O . THR A 1 191 ? 15.791 -10.340 -6.479 1.00 85.62 191 THR A O 1
ATOM 1490 N N . LEU A 1 192 ? 13.889 -11.545 -6.404 1.00 82.75 192 LEU A N 1
ATOM 1491 C CA . LEU A 1 192 ? 13.039 -10.600 -7.125 1.00 82.75 192 LEU A CA 1
ATOM 1492 C C . LEU A 1 192 ? 12.197 -9.763 -6.158 1.00 82.75 192 LEU A C 1
ATOM 1494 O O . LEU A 1 192 ? 11.674 -10.283 -5.175 1.00 82.75 192 LEU A O 1
ATOM 1498 N N . MET A 1 193 ? 11.992 -8.484 -6.478 1.00 82.56 193 MET A N 1
ATOM 1499 C CA . MET A 1 193 ? 11.027 -7.626 -5.780 1.00 82.56 193 MET A CA 1
ATOM 1500 C C . MET A 1 193 ? 9.675 -7.691 -6.492 1.00 82.56 193 MET A C 1
ATOM 1502 O O . MET A 1 193 ? 9.447 -6.978 -7.469 1.00 82.56 193 MET A O 1
ATOM 1506 N N . LEU A 1 194 ? 8.778 -8.548 -6.005 1.00 81.06 194 LEU A N 1
ATOM 1507 C CA . LEU A 1 194 ? 7.475 -8.806 -6.619 1.00 81.06 194 LEU A CA 1
ATOM 1508 C C . LEU A 1 194 ? 6.337 -8.381 -5.699 1.00 81.06 194 LEU A C 1
ATOM 1510 O O . LEU A 1 194 ? 6.396 -8.542 -4.482 1.00 81.06 194 LEU A O 1
ATOM 1514 N N . ARG A 1 195 ? 5.258 -7.863 -6.281 1.00 84.00 195 ARG A N 1
ATOM 1515 C CA . ARG A 1 195 ? 4.022 -7.643 -5.526 1.00 84.00 195 ARG A CA 1
ATOM 1516 C C . ARG A 1 195 ? 3.337 -8.989 -5.260 1.00 84.00 195 ARG A C 1
ATOM 1518 O O . ARG A 1 195 ? 3.506 -9.932 -6.026 1.00 84.00 195 ARG A O 1
ATOM 1525 N N . PRO A 1 196 ? 2.546 -9.127 -4.192 1.00 83.69 196 PRO A N 1
ATOM 1526 C CA . PRO A 1 196 ? 1.685 -10.289 -4.020 1.00 83.69 196 PRO A CA 1
ATOM 1527 C C . PRO A 1 196 ? 0.813 -10.529 -5.263 1.00 83.69 196 PRO A C 1
ATOM 1529 O O . PRO A 1 196 ? 0.038 -9.667 -5.672 1.00 83.69 196 PRO A O 1
ATOM 1532 N N . GLY A 1 197 ? 0.939 -11.707 -5.872 1.00 80.75 197 GLY A N 1
ATOM 1533 C CA . GLY A 1 197 ? 0.264 -12.014 -7.127 1.00 80.75 197 GLY A CA 1
ATOM 1534 C C . GLY A 1 197 ? 0.610 -13.397 -7.662 1.00 80.75 197 GLY A C 1
ATOM 1535 O O . GLY A 1 197 ? 1.357 -14.158 -7.047 1.00 80.75 197 GLY A O 1
ATOM 1536 N N . ARG A 1 198 ? 0.035 -13.734 -8.817 1.00 78.88 198 ARG A N 1
ATOM 1537 C CA . ARG A 1 198 ? 0.413 -14.921 -9.589 1.00 78.88 198 ARG A CA 1
ATOM 1538 C C . ARG A 1 198 ? 1.227 -14.470 -10.786 1.00 78.88 198 ARG A C 1
ATOM 1540 O O . ARG A 1 198 ? 0.770 -13.627 -11.552 1.00 78.88 198 ARG A O 1
ATOM 1547 N N . TYR A 1 199 ? 2.396 -15.069 -10.933 1.00 75.50 199 TYR A N 1
ATOM 1548 C CA . TYR A 1 199 ? 3.329 -14.785 -12.006 1.00 75.50 199 TYR A CA 1
ATOM 1549 C C . TYR A 1 199 ? 3.520 -16.045 -12.832 1.00 75.50 199 TYR A C 1
ATOM 1551 O O . TYR A 1 199 ? 3.644 -17.138 -12.279 1.00 75.50 199 TYR A O 1
ATOM 1559 N N . ASN A 1 200 ? 3.505 -15.876 -14.148 1.00 71.44 200 ASN A N 1
ATOM 1560 C CA . ASN A 1 200 ? 3.871 -16.927 -15.081 1.00 71.44 200 ASN A CA 1
ATOM 1561 C C . ASN A 1 200 ? 5.282 -16.605 -15.571 1.00 71.44 200 ASN A C 1
ATOM 1563 O O . ASN A 1 200 ? 5.534 -15.467 -15.978 1.00 71.44 200 ASN A O 1
ATOM 1567 N N . PHE A 1 201 ? 6.161 -17.597 -15.480 1.00 67.38 201 PHE A N 1
ATOM 1568 C CA . PHE A 1 201 ? 7.570 -17.534 -15.848 1.00 67.38 201 PHE A CA 1
ATOM 1569 C C . PHE A 1 201 ? 7.843 -18.529 -16.973 1.00 67.38 201 PHE A C 1
ATOM 1571 O O . PHE A 1 201 ? 7.191 -19.602 -16.956 1.00 67.38 201 PHE A O 1
#

Radius of gyration: 37.64 Å; chains: 1; bounding box: 95×75×90 Å

pLDDT: mean 78.72, std 19.78, range [32.69, 97.31]

Secondary structure (DSSP, 8-state):
-----------------------------S-S-S-----HHHHHHHHHHHHHHHHHHHHHHHHHHHHHHHHHHHHHHHHHHHHHHHHHHHHHHHHHHHHHHHHHHHS---TTPPEETTEEHHHHHHHHHHHHHHHHHHHHHHHHHHS-EEEEEEEEES-S--EE--SSSS-TT-EEPEEEE-SSSEEEEEEEEE-SS----

Foldseek 3Di:
DDDDDDDDDDDDDDDDDDDDDDDDDDDDDDDDPPDPDQPPVNVVVVVVVVVVVVVVVVVVVVVVVVVVVVVVVVVVLVVLVVVLVVLVVVLVVLVVVLVVLVVVVVVDQDPPFDDDPNHTPSVVSSVVSVVVSVVSVVVSVVSLQVHWDKDKDKDKADDPWDWDAFPDDPCNVTDTFDWDDPPPITMTMDIDGGGPDDTDD

InterPro domains:
  IPR013783 Immunoglobulin-like fold [G3DSA:2.60.40.10] (135-201)
  IPR014756 Immunoglobulin E-set [SSF81296] (151-201)